Protein AF-A0A3M7TLW3-F1 (afdb_monomer)

pLDDT: mean 75.67, std 14.6, range [32.78, 92.69]

Solvent-accessible surface area (backbone atoms only — not comparable to full-atom values): 11312 Å² total; per-residue (Å²): 138,80,92,76,89,74,81,76,82,75,71,73,89,69,85,87,70,56,69,69,56,50,52,52,50,53,51,49,29,60,75,74,64,43,93,45,69,65,59,44,51,54,49,54,49,59,78,35,40,68,63,50,53,52,50,51,53,50,52,51,51,51,53,50,49,54,53,51,51,52,53,51,51,54,50,50,53,52,50,49,55,53,52,52,50,48,44,59,67,48,53,51,48,51,50,53,51,49,54,51,50,51,51,51,50,52,51,50,53,48,53,50,51,52,48,56,56,53,54,75,73,55,95,82,80,95,82,60,65,68,62,52,52,51,50,52,53,50,51,51,51,50,54,52,51,53,49,54,51,48,53,52,51,50,52,53,50,53,50,43,49,51,56,56,58,71,40,48,45,79,47,73,55,101,88,50,76,47,80,47,74,70,70,52,74,68,59,51,53,64,64,73,108

Organism: NCBI:txid2305228

Structure (mmCIF, N/CA/C/O backbone):
data_AF-A0A3M7TLW3-F1
#
_entry.id   AF-A0A3M7TLW3-F1
#
loop_
_atom_site.group_PDB
_atom_site.id
_atom_site.type_symbol
_atom_site.label_atom_id
_atom_site.label_alt_id
_atom_site.label_comp_id
_atom_site.label_asym_id
_atom_site.label_entity_id
_atom_site.label_seq_id
_atom_site.pdbx_PDB_ins_code
_atom_site.Cartn_x
_atom_site.Cartn_y
_atom_site.Cartn_z
_atom_site.occupancy
_atom_site.B_iso_or_equiv
_atom_site.auth_seq_id
_atom_site.auth_comp_id
_atom_site.auth_asym_id
_atom_site.auth_atom_id
_atom_site.pdbx_PDB_model_num
ATOM 1 N N . MET A 1 1 ? 39.972 18.642 2.436 1.00 37.28 1 MET A N 1
ATOM 2 C CA . MET A 1 1 ? 40.337 17.227 2.644 1.00 37.28 1 MET A CA 1
ATOM 3 C C . MET A 1 1 ? 39.580 16.373 1.637 1.00 37.28 1 MET A C 1
ATOM 5 O O . MET A 1 1 ? 38.361 16.395 1.633 1.00 37.28 1 MET A O 1
ATOM 9 N N . ASN A 1 2 ? 40.356 15.701 0.784 1.00 32.78 2 ASN A N 1
ATOM 10 C CA . ASN A 1 2 ? 40.086 14.508 -0.028 1.00 32.78 2 ASN A CA 1
ATOM 11 C C . ASN A 1 2 ? 38.928 14.497 -1.041 1.00 32.78 2 ASN A C 1
ATOM 13 O O . ASN A 1 2 ? 37.905 13.846 -0.853 1.00 32.78 2 ASN A O 1
ATOM 17 N N . ASN A 1 3 ? 39.227 15.067 -2.214 1.00 39.22 3 ASN A N 1
ATOM 18 C CA . ASN A 1 3 ? 38.788 14.532 -3.503 1.00 39.22 3 ASN A CA 1
ATOM 19 C C . ASN A 1 3 ? 39.404 13.137 -3.706 1.00 39.22 3 ASN A C 1
ATOM 21 O O . ASN A 1 3 ? 40.597 13.042 -3.968 1.00 39.22 3 ASN A O 1
ATOM 25 N N . ASN A 1 4 ? 38.612 12.068 -3.599 1.00 41.53 4 ASN A N 1
ATOM 26 C CA . ASN A 1 4 ? 39.041 10.698 -3.924 1.00 41.53 4 ASN A CA 1
ATOM 27 C C . ASN A 1 4 ? 38.002 9.962 -4.794 1.00 41.53 4 ASN A C 1
ATOM 29 O O . ASN A 1 4 ? 37.691 8.797 -4.573 1.00 41.53 4 ASN A O 1
ATOM 33 N N . PHE A 1 5 ? 37.491 10.637 -5.827 1.00 39.62 5 PHE A N 1
ATOM 34 C CA . PHE A 1 5 ? 36.751 10.009 -6.931 1.00 39.62 5 PHE A CA 1
ATOM 35 C C . PHE A 1 5 ? 37.577 10.037 -8.221 1.00 39.62 5 PHE A C 1
ATOM 37 O O . PHE A 1 5 ? 37.130 10.514 -9.251 1.00 39.62 5 PHE A O 1
ATOM 44 N N . ASN A 1 6 ? 38.812 9.548 -8.154 1.00 39.91 6 ASN A N 1
ATOM 45 C CA . ASN A 1 6 ? 39.586 9.174 -9.336 1.00 39.91 6 ASN A CA 1
ATOM 46 C C . ASN A 1 6 ? 40.362 7.894 -9.015 1.00 39.91 6 ASN A C 1
ATOM 48 O O . ASN A 1 6 ? 41.588 7.871 -8.980 1.00 39.91 6 ASN A O 1
ATOM 52 N N . LYS A 1 7 ? 39.630 6.806 -8.743 1.00 40.25 7 LYS A N 1
ATOM 53 C CA . LYS A 1 7 ? 40.189 5.473 -8.969 1.00 40.25 7 LYS A CA 1
ATOM 54 C C . LYS A 1 7 ? 40.055 5.195 -10.459 1.00 40.25 7 LYS A C 1
ATOM 56 O O . LYS A 1 7 ? 38.965 4.947 -10.966 1.00 40.25 7 LYS A O 1
ATOM 61 N N . SER A 1 8 ? 41.186 5.352 -11.128 1.00 40.19 8 SER A N 1
ATOM 62 C CA . SER A 1 8 ? 41.472 4.941 -12.491 1.00 40.19 8 SER A CA 1
ATOM 63 C C . SER A 1 8 ? 40.792 3.615 -12.838 1.00 40.19 8 SER A C 1
ATOM 65 O O . SER A 1 8 ? 41.152 2.555 -12.334 1.00 40.19 8 SER A O 1
ATOM 67 N N . PHE A 1 9 ? 39.838 3.660 -13.767 1.00 40.09 9 PHE A N 1
ATOM 68 C CA . PHE A 1 9 ? 39.576 2.516 -14.632 1.00 40.09 9 PHE A CA 1
ATOM 69 C C . PHE A 1 9 ? 40.763 2.401 -15.597 1.00 40.09 9 PHE A C 1
ATOM 71 O O . PHE A 1 9 ? 40.672 2.798 -16.760 1.00 40.09 9 PHE A O 1
ATOM 78 N N . GLU A 1 10 ? 41.901 1.888 -15.127 1.00 44.72 10 GLU A N 1
ATOM 79 C CA . GLU A 1 10 ? 42.833 1.244 -16.048 1.00 44.72 10 GLU A CA 1
ATOM 80 C C . GLU A 1 10 ? 42.109 0.008 -16.580 1.00 44.72 10 GLU A C 1
ATOM 82 O O . GLU A 1 10 ? 42.028 -1.031 -15.931 1.00 44.72 10 GLU A O 1
ATOM 87 N N . LYS A 1 11 ? 41.467 0.167 -17.743 1.00 49.56 11 LYS A N 1
ATOM 88 C CA . LYS A 1 11 ? 40.936 -0.958 -18.505 1.00 49.56 11 LYS A CA 1
ATOM 89 C C . LYS A 1 11 ? 42.113 -1.880 -18.793 1.00 49.56 11 LYS A C 1
ATOM 91 O O . LYS A 1 11 ? 42.987 -1.510 -19.579 1.00 49.56 11 LYS A O 1
ATOM 96 N N . ASP A 1 12 ? 42.113 -3.063 -18.187 1.00 48.84 12 ASP A N 1
ATOM 97 C CA . ASP A 1 12 ? 42.928 -4.183 -18.642 1.00 48.84 12 ASP A CA 1
ATOM 98 C C . ASP A 1 12 ? 42.753 -4.296 -20.163 1.00 48.84 12 ASP A C 1
ATOM 100 O O . ASP A 1 12 ? 41.677 -4.628 -20.662 1.00 48.84 12 ASP A O 1
ATOM 104 N N . LYS A 1 13 ? 43.802 -3.958 -20.923 1.00 58.94 13 LYS A N 1
ATOM 105 C CA . LYS A 1 13 ? 43.781 -3.996 -22.397 1.00 58.94 13 LYS A CA 1
ATOM 106 C C . LYS A 1 13 ? 43.728 -5.427 -22.945 1.00 58.94 13 LYS A C 1
ATOM 108 O O . LYS A 1 13 ? 43.586 -5.613 -24.148 1.00 58.94 13 LYS A O 1
ATOM 113 N N . ASN A 1 14 ? 43.828 -6.427 -22.070 1.00 66.69 14 ASN A N 1
ATOM 114 C CA . ASN A 1 14 ? 43.875 -7.835 -22.427 1.00 66.69 14 ASN A CA 1
ATOM 115 C C . ASN A 1 14 ? 42.540 -8.507 -22.090 1.00 66.69 14 ASN A C 1
ATOM 117 O O . ASN A 1 14 ? 42.257 -8.829 -20.936 1.00 66.69 14 ASN A O 1
ATOM 121 N N . LEU A 1 15 ? 41.724 -8.738 -23.120 1.00 73.38 15 LEU A N 1
ATOM 122 C CA . LEU A 1 15 ? 40.475 -9.484 -23.008 1.00 73.38 15 LEU A CA 1
ATOM 123 C C . LEU A 1 15 ? 40.785 -10.968 -22.744 1.00 73.38 15 LEU A C 1
ATOM 125 O O . LEU A 1 15 ? 41.316 -11.662 -23.612 1.00 73.38 15 LEU A O 1
ATOM 129 N N . LYS A 1 16 ? 40.450 -11.469 -21.551 1.00 79.62 16 LYS A N 1
ATOM 130 C CA . LYS A 1 16 ? 40.538 -12.903 -21.242 1.00 79.62 16 LYS A CA 1
ATOM 131 C C . LYS A 1 16 ? 39.291 -13.608 -21.768 1.00 79.62 16 LYS A C 1
ATOM 133 O O . LYS A 1 16 ? 38.179 -13.302 -21.347 1.00 79.62 16 LYS A O 1
ATOM 138 N N . ILE A 1 17 ? 39.488 -14.553 -22.677 1.00 83.00 17 ILE A N 1
ATOM 139 C CA . ILE A 1 17 ? 38.433 -15.378 -23.277 1.00 83.00 17 ILE A CA 1
ATOM 140 C C . ILE A 1 17 ? 38.771 -16.856 -23.088 1.00 83.00 17 ILE A C 1
ATOM 142 O O . ILE A 1 17 ? 39.939 -17.205 -22.917 1.00 83.00 17 ILE A O 1
ATOM 146 N N . SER A 1 18 ? 37.760 -17.725 -23.115 1.00 89.06 18 SER A N 1
ATOM 147 C CA . SER A 1 18 ? 37.989 -19.171 -23.076 1.00 89.06 18 SER A CA 1
ATOM 148 C C . SER A 1 18 ? 38.703 -19.655 -24.344 1.00 89.06 18 SER A C 1
ATOM 150 O O . SER A 1 18 ? 38.586 -19.043 -25.411 1.00 89.06 18 SER A O 1
ATOM 152 N N . GLU A 1 19 ? 39.418 -20.778 -24.248 1.00 88.19 19 GLU A N 1
ATOM 153 C CA . GLU A 1 19 ? 40.133 -21.378 -25.386 1.00 88.19 19 GLU A CA 1
ATOM 154 C C . GLU A 1 19 ? 39.200 -21.694 -26.562 1.00 88.19 19 GLU A C 1
ATOM 156 O O . GLU A 1 19 ? 39.548 -21.471 -27.722 1.00 88.19 19 GLU A O 1
ATOM 161 N N . GLU A 1 20 ? 37.975 -22.136 -26.269 1.00 92.69 20 GLU A N 1
ATOM 162 C CA . GLU A 1 20 ? 36.961 -22.409 -27.286 1.00 92.69 20 GLU A CA 1
ATOM 163 C C . GLU A 1 20 ? 36.593 -21.141 -28.076 1.00 92.69 20 GLU A C 1
ATOM 165 O O . GLU A 1 20 ? 36.531 -21.155 -29.309 1.00 92.69 20 GLU A O 1
ATOM 170 N N . VAL A 1 21 ? 36.397 -20.018 -27.378 1.00 88.75 21 VAL A N 1
ATOM 171 C CA . VAL A 1 21 ? 36.084 -18.724 -28.000 1.00 88.75 21 VAL A CA 1
ATOM 172 C C . VAL A 1 21 ? 37.287 -18.205 -28.786 1.00 88.75 21 VAL A C 1
ATOM 174 O O . VAL A 1 21 ? 37.118 -17.682 -29.888 1.00 88.75 21 VAL A O 1
ATOM 177 N N . HIS A 1 22 ? 38.505 -18.407 -28.280 1.00 90.00 22 HIS A N 1
ATOM 178 C CA . HIS A 1 22 ? 39.730 -18.037 -28.986 1.00 90.00 22 HIS A CA 1
ATOM 179 C C . HIS A 1 22 ? 39.907 -18.814 -30.300 1.00 90.00 22 HIS A C 1
ATOM 181 O O . HIS A 1 22 ? 40.224 -18.224 -31.338 1.00 90.00 22 HIS A O 1
ATOM 187 N N . SER A 1 23 ? 39.638 -20.122 -30.285 1.00 90.31 23 SER A N 1
ATOM 188 C CA . SER A 1 23 ? 39.672 -20.975 -31.479 1.00 90.31 23 SER A CA 1
ATOM 189 C C . SER A 1 23 ? 38.649 -20.520 -32.527 1.00 90.31 23 SER A C 1
ATOM 191 O O . SER A 1 23 ? 38.993 -20.302 -33.694 1.00 90.31 23 SER A O 1
ATOM 193 N N . LYS A 1 24 ? 37.406 -20.253 -32.100 1.00 91.75 24 LYS A N 1
ATOM 194 C CA . LYS A 1 24 ? 36.346 -19.722 -32.976 1.00 91.75 24 LYS A CA 1
ATOM 195 C C . LYS A 1 24 ? 36.719 -18.362 -33.571 1.00 91.75 24 LYS A C 1
ATOM 197 O O . LYS A 1 24 ? 36.596 -18.179 -34.781 1.00 91.75 24 LYS A O 1
ATOM 202 N N . LEU A 1 25 ? 37.237 -17.434 -32.765 1.00 89.81 25 LEU A N 1
ATOM 203 C CA . LEU A 1 25 ? 37.690 -16.119 -33.237 1.00 89.81 25 LEU A CA 1
ATOM 204 C C . LEU A 1 25 ? 38.850 -16.224 -34.226 1.00 89.81 25 LEU A C 1
ATOM 206 O O . LEU A 1 25 ? 38.889 -15.485 -35.206 1.00 89.81 25 LEU A O 1
ATOM 210 N N . THR A 1 26 ? 39.780 -17.153 -34.009 1.00 90.69 26 THR A N 1
ATOM 211 C CA . THR A 1 26 ? 40.908 -17.382 -34.922 1.00 90.69 26 THR A CA 1
ATOM 212 C C . THR A 1 26 ? 40.433 -17.897 -36.279 1.00 90.69 26 THR A C 1
ATOM 214 O O . THR A 1 26 ? 40.907 -17.429 -37.317 1.00 90.69 26 THR A O 1
ATOM 217 N N . ASN A 1 27 ? 39.462 -18.812 -36.287 1.00 91.88 27 ASN A N 1
ATOM 218 C CA . ASN A 1 27 ? 38.858 -19.313 -37.520 1.00 91.88 27 ASN A CA 1
ATOM 219 C C . ASN A 1 27 ? 38.081 -18.217 -38.259 1.00 91.88 27 ASN A C 1
ATOM 221 O O . ASN A 1 27 ? 38.289 -18.037 -39.459 1.00 91.88 27 ASN A O 1
ATOM 225 N N . LEU A 1 28 ? 37.273 -17.428 -37.546 1.00 90.50 28 LEU A N 1
ATOM 226 C CA . LEU A 1 28 ? 36.555 -16.285 -38.119 1.00 90.50 28 LEU A CA 1
ATOM 227 C C . LEU A 1 28 ? 37.525 -15.245 -38.697 1.00 90.50 28 LEU A C 1
ATOM 229 O O . LEU A 1 28 ? 37.356 -14.800 -39.830 1.00 90.50 28 LEU A O 1
ATOM 233 N N . LYS A 1 29 ? 38.605 -14.917 -37.978 1.00 92.56 29 LYS A N 1
ATOM 234 C CA . LYS A 1 29 ? 39.641 -13.986 -38.447 1.00 92.56 29 LYS A CA 1
ATOM 235 C C . LYS A 1 29 ? 40.242 -14.434 -39.782 1.00 92.56 29 LYS A C 1
ATOM 237 O O . LYS A 1 29 ? 40.409 -13.611 -40.680 1.00 92.56 29 LYS A O 1
ATOM 242 N N . LYS A 1 30 ? 40.537 -15.733 -39.923 1.00 91.19 30 LYS A N 1
ATOM 243 C CA . LYS A 1 30 ? 41.057 -16.325 -41.168 1.00 91.19 30 LYS A CA 1
ATOM 244 C C . LYS A 1 30 ? 40.025 -16.295 -42.297 1.00 91.19 30 LYS A C 1
ATOM 246 O O . LYS A 1 30 ? 40.375 -15.917 -43.411 1.00 91.19 30 LYS A O 1
ATOM 251 N N . GLN A 1 31 ? 38.775 -16.662 -42.015 1.00 91.06 31 GLN A N 1
ATOM 252 C CA . GLN A 1 31 ? 37.695 -16.705 -43.008 1.00 91.06 31 GLN A CA 1
ATOM 253 C C . GLN A 1 31 ? 37.383 -15.321 -43.586 1.00 91.06 31 GLN A C 1
ATOM 255 O O . GLN A 1 31 ? 37.325 -15.163 -44.803 1.00 91.06 31 GLN A O 1
ATOM 260 N N . PHE A 1 32 ? 37.264 -14.312 -42.723 1.00 87.56 32 PHE A N 1
ATOM 261 C CA . PHE A 1 32 ? 36.976 -12.932 -43.121 1.00 87.56 32 PHE A CA 1
ATOM 262 C C . PHE A 1 32 ? 38.232 -12.111 -43.460 1.00 87.56 32 PHE A C 1
ATOM 264 O O . PHE A 1 32 ? 38.131 -10.936 -43.797 1.00 87.56 32 PHE A O 1
ATOM 271 N N . ARG A 1 33 ? 39.421 -12.731 -43.408 1.00 91.81 33 ARG A N 1
ATOM 272 C CA . ARG A 1 33 ? 40.722 -12.138 -43.774 1.00 91.81 33 ARG A CA 1
ATOM 273 C C . ARG A 1 33 ? 41.072 -10.851 -43.012 1.00 91.81 33 ARG A C 1
ATOM 275 O O . ARG A 1 33 ? 41.728 -9.963 -43.554 1.00 91.81 33 ARG A O 1
ATOM 282 N N . PHE A 1 34 ? 40.691 -10.761 -41.741 1.00 91.44 34 PHE A N 1
ATOM 283 C CA . PHE A 1 34 ? 41.091 -9.642 -40.885 1.00 91.44 34 PHE A CA 1
ATOM 284 C C . PHE A 1 34 ? 42.551 -9.778 -40.430 1.00 91.44 34 PHE A C 1
ATOM 286 O O . PHE A 1 34 ? 43.011 -10.857 -40.051 1.00 91.44 34 PHE A O 1
ATOM 293 N N . SER A 1 35 ? 43.289 -8.667 -40.416 1.00 87.19 35 SER A N 1
ATOM 294 C CA . SER A 1 35 ? 44.704 -8.629 -40.016 1.00 87.19 35 SER A CA 1
ATOM 295 C C . SER A 1 35 ? 44.895 -8.711 -38.496 1.00 87.19 35 SER A C 1
ATOM 297 O O . SER A 1 35 ? 45.830 -9.354 -38.008 1.00 87.19 35 SER A O 1
ATOM 299 N N . THR A 1 36 ? 43.965 -8.156 -37.716 1.00 89.38 36 THR A N 1
ATOM 300 C CA . THR A 1 36 ? 44.006 -8.125 -36.242 1.00 89.38 36 THR A CA 1
ATOM 301 C C . THR A 1 36 ? 42.727 -8.703 -35.635 1.00 89.38 36 THR A C 1
ATOM 303 O O . THR A 1 36 ? 41.706 -8.808 -36.305 1.00 89.38 36 THR A O 1
ATOM 306 N N . PHE A 1 37 ? 42.776 -9.126 -34.368 1.00 84.94 37 PHE A N 1
ATOM 307 C CA . PHE A 1 37 ? 41.553 -9.528 -33.662 1.00 84.94 37 PHE A CA 1
ATOM 308 C C . PHE A 1 37 ? 40.654 -8.324 -33.374 1.00 84.94 37 PHE A C 1
ATOM 310 O O . PHE A 1 37 ? 39.442 -8.443 -33.490 1.00 84.94 37 PHE A O 1
ATOM 317 N N . ASP A 1 38 ? 41.237 -7.155 -33.108 1.00 84.75 38 ASP A N 1
ATOM 318 C CA . ASP A 1 38 ? 40.481 -5.926 -32.847 1.00 84.75 38 ASP A CA 1
ATOM 319 C C . ASP A 1 38 ? 39.615 -5.507 -34.039 1.00 84.75 38 ASP A C 1
ATOM 321 O O . ASP A 1 38 ? 38.464 -5.118 -33.860 1.00 84.75 38 ASP A O 1
ATOM 325 N N . SER A 1 39 ? 40.131 -5.639 -35.267 1.00 85.06 39 SER A N 1
ATOM 326 C CA . SER A 1 39 ? 39.359 -5.331 -36.481 1.00 85.06 39 SER A CA 1
ATOM 327 C C . SER A 1 39 ? 38.194 -6.299 -36.690 1.00 85.06 39 SER A C 1
ATOM 329 O O . SER A 1 39 ? 37.094 -5.858 -37.016 1.00 85.06 39 SER A O 1
ATOM 331 N N . LEU A 1 40 ? 38.396 -7.592 -36.419 1.00 88.06 40 LEU A N 1
ATOM 332 C CA . LEU A 1 40 ? 37.314 -8.577 -36.417 1.00 88.06 40 LEU A CA 1
ATOM 333 C C . LEU A 1 40 ? 36.268 -8.263 -35.336 1.00 88.06 40 LEU A C 1
ATOM 335 O O . LEU A 1 40 ? 35.074 -8.323 -35.610 1.00 88.06 40 LEU A O 1
ATOM 339 N N . ILE A 1 41 ? 36.694 -7.925 -34.117 1.00 86.81 41 ILE A N 1
ATOM 340 C CA . ILE A 1 41 ? 35.782 -7.606 -33.010 1.00 86.81 41 ILE A CA 1
ATOM 341 C C . ILE A 1 41 ? 34.951 -6.364 -33.348 1.00 86.81 41 ILE A C 1
ATOM 343 O O . ILE A 1 41 ? 33.735 -6.390 -33.187 1.00 86.81 41 ILE A O 1
ATOM 347 N N . LEU A 1 42 ? 35.573 -5.303 -33.869 1.00 85.06 42 LEU A N 1
ATOM 348 C CA . LEU A 1 42 ? 34.865 -4.095 -34.307 1.00 85.06 42 LEU A CA 1
ATOM 349 C C . LEU A 1 42 ? 33.861 -4.386 -35.425 1.00 85.06 42 LEU A C 1
ATOM 351 O O . LEU A 1 42 ? 32.752 -3.857 -35.404 1.00 85.06 42 LEU A O 1
ATOM 355 N N . TYR A 1 43 ? 34.227 -5.249 -36.373 1.00 85.81 43 TYR A N 1
ATOM 356 C CA . TYR A 1 43 ? 33.321 -5.688 -37.428 1.00 85.81 43 TYR A CA 1
ATOM 357 C C . TYR A 1 43 ? 32.107 -6.438 -36.861 1.00 85.81 43 TYR A C 1
ATOM 359 O O . TYR A 1 43 ? 30.972 -6.083 -37.165 1.00 85.81 43 TYR A O 1
ATOM 367 N N . LEU A 1 44 ? 32.332 -7.408 -35.969 1.00 85.00 44 LEU A N 1
ATOM 368 C CA . LEU A 1 44 ? 31.259 -8.169 -35.321 1.00 85.00 44 LEU A CA 1
ATOM 369 C C . LEU A 1 44 ? 30.342 -7.275 -34.475 1.00 85.00 44 LEU A C 1
ATOM 371 O O . LEU A 1 44 ? 29.127 -7.462 -34.487 1.00 85.00 44 LEU A O 1
ATOM 375 N N . LEU A 1 45 ? 30.903 -6.288 -33.770 1.00 81.81 45 LEU A N 1
ATOM 376 C CA . LEU A 1 45 ? 30.130 -5.304 -33.008 1.00 81.81 45 LEU A CA 1
ATOM 377 C C . LEU A 1 45 ? 29.274 -4.414 -33.918 1.00 81.81 45 LEU A C 1
ATOM 379 O O . LEU A 1 45 ? 28.145 -4.098 -33.556 1.00 81.81 45 LEU A O 1
ATOM 383 N N . ASN A 1 46 ? 29.778 -4.035 -35.096 1.00 81.88 46 ASN A N 1
ATOM 384 C CA . ASN A 1 46 ? 29.021 -3.241 -36.065 1.00 81.88 46 ASN A CA 1
ATOM 385 C C . ASN A 1 46 ? 27.906 -4.046 -36.744 1.00 81.88 46 ASN A C 1
ATOM 387 O O . ASN A 1 46 ? 26.787 -3.549 -36.846 1.00 81.88 46 ASN A O 1
ATOM 391 N N . GLU A 1 47 ? 28.173 -5.288 -37.152 1.00 80.88 47 GLU A N 1
ATOM 392 C CA . GLU A 1 47 ? 27.157 -6.197 -37.715 1.00 80.88 47 GLU A CA 1
ATOM 393 C C . GLU A 1 47 ? 26.025 -6.478 -36.720 1.00 80.88 47 GLU A C 1
ATOM 395 O O . GLU A 1 47 ? 24.864 -6.632 -37.091 1.00 80.88 47 GLU A O 1
ATOM 400 N N . LYS A 1 48 ? 26.354 -6.513 -35.425 1.00 79.81 48 LYS A N 1
ATOM 401 C CA . LYS A 1 48 ? 25.409 -6.778 -34.337 1.00 79.81 48 LYS A CA 1
ATOM 402 C C . LYS A 1 48 ? 24.957 -5.535 -33.591 1.00 79.81 48 LYS A C 1
ATOM 404 O O . LYS A 1 48 ? 24.357 -5.657 -32.528 1.00 79.81 48 LYS A O 1
ATOM 409 N N . LYS A 1 49 ? 25.183 -4.345 -34.150 1.00 78.19 49 LYS A N 1
ATOM 410 C CA . LYS A 1 49 ? 24.904 -3.076 -33.473 1.00 78.19 49 LYS A CA 1
ATOM 411 C C . LYS A 1 49 ? 23.452 -2.968 -32.996 1.00 78.19 49 LYS A C 1
ATOM 413 O O . LYS A 1 49 ? 23.231 -2.643 -31.836 1.00 78.19 49 LYS A O 1
ATOM 418 N N . SER A 1 50 ? 22.486 -3.324 -33.848 1.00 74.94 50 SER A N 1
ATOM 419 C CA . SER A 1 50 ? 21.060 -3.289 -33.488 1.00 74.94 50 SER A CA 1
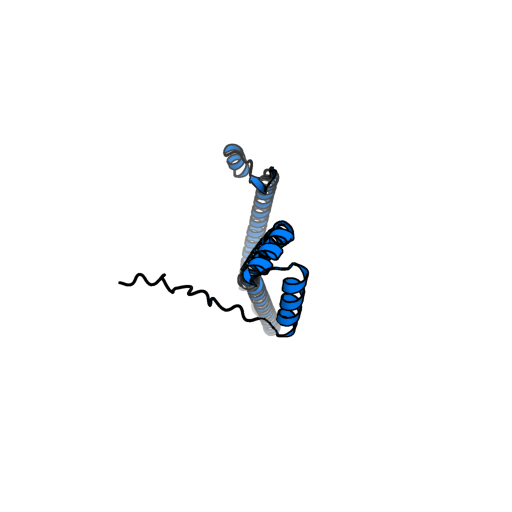ATOM 420 C C . SER A 1 50 ? 20.704 -4.307 -32.397 1.00 74.94 50 SER A C 1
ATOM 422 O O . SER A 1 50 ? 20.024 -3.951 -31.438 1.00 74.94 50 SER A O 1
ATOM 424 N N . ASP A 1 51 ? 21.224 -5.534 -32.487 1.00 75.62 51 ASP A N 1
ATOM 425 C CA . ASP A 1 51 ? 20.998 -6.589 -31.486 1.00 75.62 51 ASP A CA 1
ATOM 426 C C . ASP A 1 51 ? 21.604 -6.202 -30.121 1.00 75.62 51 ASP A C 1
ATOM 428 O O . ASP A 1 51 ? 21.016 -6.446 -29.067 1.00 75.62 51 ASP A O 1
ATOM 432 N N . ILE A 1 52 ? 22.779 -5.561 -30.129 1.00 75.38 52 ILE A N 1
ATOM 433 C CA . ILE A 1 52 ? 23.479 -5.093 -28.926 1.00 75.38 52 ILE A CA 1
ATOM 434 C C . ILE A 1 52 ? 22.730 -3.921 -28.283 1.00 75.38 52 ILE A C 1
ATOM 436 O O . ILE A 1 52 ? 22.530 -3.923 -27.068 1.00 75.38 52 ILE A O 1
ATOM 440 N N . GLU A 1 53 ? 22.296 -2.937 -29.073 1.00 76.88 53 GLU A N 1
ATOM 441 C CA . GLU A 1 53 ? 21.496 -1.803 -28.592 1.00 76.88 53 GLU A CA 1
ATOM 442 C C . GLU A 1 53 ? 20.176 -2.286 -27.972 1.00 76.88 53 GLU A C 1
ATOM 444 O O . GLU A 1 53 ? 19.858 -1.914 -26.840 1.00 76.88 53 GLU A O 1
ATOM 449 N N . GLN A 1 54 ? 19.469 -3.207 -28.637 1.00 73.31 54 GLN A N 1
ATOM 450 C CA . GLN A 1 54 ? 18.253 -3.828 -28.100 1.00 73.31 54 GLN A CA 1
ATOM 451 C C . GLN A 1 54 ? 18.516 -4.608 -26.809 1.00 73.31 54 GLN A C 1
ATOM 453 O O . GLN A 1 54 ? 17.735 -4.512 -25.860 1.00 73.31 54 GLN A O 1
ATOM 458 N N . TYR A 1 55 ? 19.622 -5.352 -26.734 1.00 78.12 55 TYR A N 1
ATOM 459 C CA . TYR A 1 55 ? 20.001 -6.073 -25.522 1.00 78.12 55 TYR A CA 1
ATOM 460 C C . TYR A 1 55 ? 20.260 -5.121 -24.346 1.00 78.12 55 TYR A C 1
ATOM 462 O O . TYR A 1 55 ? 19.787 -5.373 -23.234 1.00 78.12 55 TYR A O 1
ATOM 470 N N . PHE A 1 56 ? 20.963 -4.007 -24.574 1.00 75.88 56 PHE A N 1
ATOM 471 C CA . PHE A 1 56 ? 21.185 -2.994 -23.540 1.00 75.88 56 PHE A CA 1
ATOM 472 C C . PHE A 1 56 ? 19.883 -2.325 -23.102 1.00 75.88 56 PHE A C 1
ATOM 474 O O . PHE A 1 56 ? 19.653 -2.186 -21.900 1.00 75.88 56 PHE A O 1
ATOM 481 N N . GLU A 1 57 ? 19.004 -1.963 -24.036 1.00 78.25 57 GLU A N 1
ATOM 482 C CA . GLU A 1 57 ? 17.688 -1.416 -23.700 1.00 78.25 57 GLU A CA 1
ATOM 483 C C . GLU A 1 57 ? 16.841 -2.403 -22.893 1.00 78.25 57 GLU A C 1
ATOM 485 O O . GLU A 1 57 ? 16.208 -2.013 -21.909 1.00 78.25 57 GLU A O 1
ATOM 490 N N . MET A 1 58 ? 16.852 -3.684 -23.267 1.00 81.56 58 MET A N 1
ATOM 491 C CA . MET A 1 58 ? 16.141 -4.738 -22.546 1.00 81.56 58 MET A CA 1
ATOM 492 C C . MET A 1 58 ? 16.690 -4.899 -21.125 1.00 81.56 58 MET A C 1
ATOM 494 O O . MET A 1 58 ? 15.916 -4.878 -20.171 1.00 81.56 58 MET A O 1
ATOM 498 N N . LYS A 1 59 ? 18.019 -4.948 -20.965 1.00 81.25 59 LYS A N 1
ATOM 499 C CA . LYS A 1 59 ? 18.703 -4.974 -19.659 1.00 81.25 59 LYS A CA 1
ATOM 500 C C . LYS A 1 59 ? 18.361 -3.762 -18.792 1.00 81.25 59 LYS A C 1
ATOM 502 O O . LYS A 1 59 ? 18.198 -3.891 -17.579 1.00 81.25 59 LYS A O 1
ATOM 507 N N . ILE A 1 60 ? 18.277 -2.571 -19.385 1.00 81.56 60 ILE A N 1
ATOM 508 C CA . ILE A 1 60 ? 17.895 -1.351 -18.664 1.00 81.56 60 ILE A CA 1
ATOM 509 C C . ILE A 1 60 ? 16.435 -1.448 -18.211 1.00 81.56 60 ILE A C 1
ATOM 511 O O . ILE A 1 60 ? 16.158 -1.194 -17.039 1.00 81.56 60 ILE A O 1
ATOM 515 N N . LYS A 1 61 ? 15.517 -1.861 -19.096 1.00 78.81 61 LYS A N 1
ATOM 516 C CA . LYS A 1 61 ? 14.095 -2.060 -18.766 1.00 78.81 61 LYS A CA 1
ATOM 517 C C . LYS A 1 61 ? 13.909 -3.090 -17.653 1.00 78.81 61 LYS A C 1
ATOM 519 O O . LYS A 1 61 ? 13.179 -2.823 -16.705 1.00 78.81 61 LYS A O 1
ATOM 524 N N . GLU A 1 62 ? 14.614 -4.214 -17.722 1.00 86.25 62 GLU A N 1
ATOM 525 C CA . GLU A 1 62 ? 14.602 -5.264 -16.698 1.00 86.25 62 GLU A CA 1
ATOM 526 C C . GLU A 1 62 ? 15.068 -4.728 -15.335 1.00 86.25 62 GLU A C 1
ATOM 528 O O . GLU A 1 62 ? 14.377 -4.881 -14.331 1.00 86.25 62 GLU A O 1
ATOM 533 N N . ASN A 1 63 ? 16.179 -3.987 -15.296 1.00 84.25 63 ASN A N 1
ATOM 534 C CA . ASN A 1 63 ? 16.662 -3.363 -14.061 1.00 84.25 63 ASN A CA 1
ATOM 535 C C . ASN A 1 63 ? 15.686 -2.322 -13.490 1.00 84.25 63 ASN A C 1
ATOM 537 O O . ASN A 1 63 ? 15.589 -2.163 -12.272 1.00 84.25 63 ASN A O 1
ATOM 541 N N . VAL A 1 64 ? 14.983 -1.582 -14.352 1.00 85.19 64 VAL A N 1
ATOM 542 C CA . VAL A 1 64 ? 13.943 -0.636 -13.925 1.00 85.19 64 VAL A CA 1
ATOM 543 C C . VAL A 1 64 ? 12.751 -1.386 -13.330 1.00 85.19 64 VAL A C 1
ATOM 545 O O . VAL A 1 64 ? 12.274 -0.989 -12.269 1.00 85.19 64 VAL A O 1
ATOM 548 N N . LEU A 1 65 ? 12.316 -2.484 -13.951 1.00 84.69 65 LEU A N 1
ATOM 549 C CA . LEU A 1 65 ? 11.238 -3.328 -13.431 1.00 84.69 65 LEU A CA 1
ATOM 550 C C . LEU A 1 65 ? 11.587 -3.907 -12.058 1.00 84.69 65 LEU A C 1
ATOM 552 O O . LEU A 1 65 ? 10.800 -3.743 -11.130 1.00 84.69 65 LEU A O 1
ATOM 556 N N . ILE A 1 66 ? 12.794 -4.453 -11.890 1.00 89.75 66 ILE A N 1
ATOM 557 C CA . ILE A 1 66 ? 13.273 -4.974 -10.598 1.00 89.75 66 ILE A CA 1
ATOM 558 C C . ILE A 1 66 ? 13.262 -3.876 -9.523 1.00 89.75 66 ILE A C 1
ATOM 560 O O . ILE A 1 66 ? 12.851 -4.104 -8.387 1.00 89.75 66 ILE A O 1
ATOM 564 N N . LYS A 1 67 ? 13.678 -2.648 -9.862 1.00 86.50 67 LYS A N 1
ATOM 565 C CA . LYS A 1 67 ? 13.624 -1.515 -8.920 1.00 86.50 67 LYS A CA 1
ATOM 566 C C . LYS A 1 67 ? 12.195 -1.130 -8.539 1.00 86.50 67 LYS A C 1
ATOM 568 O O . LYS A 1 67 ? 11.959 -0.776 -7.385 1.00 86.50 67 LYS A O 1
ATOM 573 N N . ILE A 1 68 ? 11.263 -1.161 -9.491 1.00 85.44 68 ILE A N 1
ATOM 574 C CA . ILE A 1 68 ? 9.847 -0.875 -9.234 1.00 85.44 68 ILE A CA 1
ATOM 575 C C . ILE A 1 68 ? 9.252 -1.956 -8.331 1.00 85.44 68 ILE A C 1
ATOM 577 O O . ILE A 1 68 ? 8.596 -1.621 -7.349 1.00 85.44 68 ILE A O 1
ATOM 581 N N . GLU A 1 69 ? 9.520 -3.226 -8.627 1.00 86.12 69 GLU A N 1
ATOM 582 C CA . GLU A 1 69 ? 9.043 -4.369 -7.848 1.00 86.12 69 GLU A CA 1
ATOM 583 C C . GLU A 1 69 ? 9.547 -4.315 -6.402 1.00 86.12 69 GLU A C 1
ATOM 585 O O . GLU A 1 69 ? 8.747 -4.380 -5.469 1.00 86.12 69 GLU A O 1
ATOM 590 N N . ASN A 1 70 ? 10.845 -4.063 -6.204 1.00 89.94 70 ASN A N 1
ATOM 591 C CA . ASN A 1 70 ? 11.417 -3.893 -4.867 1.00 89.94 70 ASN A CA 1
ATOM 592 C C . ASN A 1 70 ? 10.757 -2.737 -4.097 1.00 89.94 70 ASN A C 1
ATOM 594 O O . ASN A 1 70 ? 10.401 -2.898 -2.935 1.00 89.94 70 ASN A O 1
ATOM 598 N N . ASN A 1 71 ? 10.513 -1.595 -4.747 1.00 89.25 71 ASN A N 1
ATOM 599 C CA . ASN A 1 71 ? 9.844 -0.456 -4.110 1.00 89.25 71 ASN A CA 1
ATOM 600 C C . ASN A 1 71 ? 8.380 -0.773 -3.742 1.00 89.25 71 ASN A C 1
ATOM 602 O O . ASN A 1 71 ? 7.891 -0.365 -2.689 1.00 89.25 71 ASN A O 1
ATOM 606 N N . ILE A 1 72 ? 7.665 -1.521 -4.587 1.00 85.88 72 ILE A N 1
ATOM 607 C CA . ILE A 1 72 ? 6.306 -1.981 -4.272 1.00 85.88 72 ILE A CA 1
ATOM 608 C C . ILE A 1 72 ? 6.332 -2.897 -3.044 1.00 85.88 72 ILE A C 1
ATOM 610 O O . ILE A 1 72 ? 5.542 -2.675 -2.126 1.00 85.88 72 ILE A O 1
ATOM 614 N N . ASN A 1 73 ? 7.258 -3.855 -2.991 1.00 86.88 73 ASN A N 1
ATOM 615 C CA . ASN A 1 73 ? 7.404 -4.768 -1.857 1.00 86.88 73 ASN A CA 1
ATOM 616 C C . ASN A 1 73 ? 7.739 -4.015 -0.558 1.00 86.88 73 ASN A C 1
ATOM 618 O O . ASN A 1 73 ? 7.058 -4.209 0.446 1.00 86.88 73 ASN A O 1
ATOM 622 N N . ASP A 1 74 ? 8.669 -3.056 -0.595 1.00 90.69 74 ASP A N 1
ATOM 623 C CA . ASP A 1 74 ? 9.000 -2.211 0.564 1.00 90.69 74 ASP A CA 1
ATOM 624 C C . ASP A 1 74 ? 7.784 -1.414 1.071 1.00 90.69 74 ASP A C 1
ATOM 626 O O . ASP A 1 74 ? 7.571 -1.244 2.280 1.00 90.69 74 ASP A O 1
ATOM 630 N N . ARG A 1 75 ? 6.949 -0.912 0.149 1.00 84.38 75 ARG A N 1
ATOM 631 C CA . ARG A 1 75 ? 5.708 -0.205 0.504 1.00 84.38 75 ARG A CA 1
ATOM 632 C C . ARG A 1 75 ? 4.675 -1.147 1.113 1.00 84.38 75 ARG A C 1
ATOM 634 O O . ARG A 1 75 ? 4.028 -0.747 2.083 1.00 84.38 75 ARG A O 1
ATOM 641 N N . ILE A 1 76 ? 4.519 -2.358 0.578 1.00 85.56 76 ILE A N 1
ATOM 642 C CA . ILE A 1 76 ? 3.620 -3.382 1.130 1.00 85.56 76 ILE A CA 1
ATOM 643 C C . ILE A 1 76 ? 4.048 -3.736 2.558 1.00 85.56 76 ILE A C 1
ATOM 645 O O . ILE A 1 76 ? 3.222 -3.644 3.469 1.00 85.56 76 ILE A O 1
ATOM 649 N N . ASP A 1 77 ? 5.333 -4.012 2.781 1.00 87.50 77 ASP A N 1
ATOM 650 C CA . ASP A 1 77 ? 5.891 -4.329 4.101 1.00 87.50 77 ASP A CA 1
ATOM 651 C C . ASP A 1 77 ? 5.679 -3.193 5.110 1.00 87.50 77 ASP A C 1
ATOM 653 O O . ASP A 1 77 ? 5.296 -3.412 6.264 1.00 87.50 77 ASP A O 1
ATOM 657 N N . SER A 1 78 ? 5.900 -1.946 4.685 1.00 88.44 78 SER A N 1
ATOM 658 C CA . SER A 1 78 ? 5.673 -0.762 5.522 1.00 88.44 78 SER A CA 1
ATOM 659 C C . SER A 1 78 ? 4.200 -0.607 5.921 1.00 88.44 78 SER A C 1
ATOM 661 O O . SER A 1 78 ? 3.882 -0.324 7.084 1.00 88.44 78 SER A O 1
ATOM 663 N N . ILE A 1 79 ? 3.279 -0.837 4.979 1.00 80.38 79 ILE A N 1
ATOM 664 C CA . ILE A 1 79 ? 1.835 -0.810 5.239 1.00 80.38 79 ILE A CA 1
ATOM 665 C C . ILE A 1 79 ? 1.436 -1.953 6.178 1.00 80.38 79 ILE A C 1
ATOM 667 O O . ILE A 1 79 ? 0.715 -1.699 7.145 1.00 80.38 79 ILE A O 1
ATOM 671 N N . GLN A 1 80 ? 1.930 -3.174 5.959 1.00 82.50 80 GLN A N 1
ATOM 672 C CA . GLN A 1 80 ? 1.667 -4.316 6.838 1.00 82.50 80 GLN A CA 1
ATOM 673 C C . GLN A 1 80 ? 2.162 -4.069 8.264 1.00 82.50 80 GLN A C 1
ATOM 675 O O . GLN A 1 80 ? 1.407 -4.292 9.209 1.00 82.50 80 GLN A O 1
ATOM 680 N N . LYS A 1 81 ? 3.376 -3.534 8.446 1.00 85.31 81 LYS A N 1
ATOM 681 C CA . LYS A 1 81 ? 3.900 -3.169 9.777 1.00 85.31 81 LYS A CA 1
ATOM 682 C C . LYS A 1 81 ? 3.004 -2.158 10.485 1.00 85.31 81 LYS A C 1
ATOM 684 O O . LYS A 1 81 ? 2.708 -2.307 11.670 1.00 85.31 81 LYS A O 1
ATOM 689 N N . ARG A 1 82 ? 2.533 -1.138 9.761 1.00 77.12 82 ARG A N 1
ATOM 690 C CA . ARG A 1 82 ? 1.587 -0.154 10.304 1.00 77.12 82 ARG A CA 1
ATOM 691 C C . ARG A 1 82 ? 0.258 -0.799 10.692 1.00 77.12 82 ARG A C 1
ATOM 693 O O . ARG A 1 82 ? -0.215 -0.542 11.791 1.00 77.12 82 ARG A O 1
ATOM 700 N N . LEU A 1 83 ? -0.325 -1.628 9.827 1.00 78.19 83 LEU A N 1
ATOM 701 C CA . LEU A 1 83 ? -1.591 -2.322 10.097 1.00 78.19 83 LEU A CA 1
ATOM 702 C C . LEU A 1 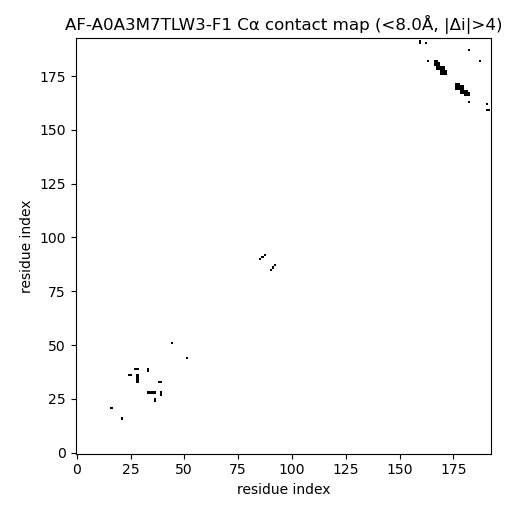83 ? -1.477 -3.295 11.275 1.00 78.19 83 LEU A C 1
ATOM 704 O O . LEU A 1 83 ? -2.355 -3.312 12.129 1.00 78.19 83 LEU A O 1
ATOM 708 N N . SER A 1 84 ? -0.370 -4.029 11.382 1.00 76.56 84 SER A N 1
ATOM 709 C CA . SER A 1 84 ? -0.075 -4.899 12.527 1.00 76.56 84 SER A CA 1
ATOM 710 C C . SER A 1 84 ? -0.009 -4.110 13.844 1.00 76.56 84 SER A C 1
ATOM 712 O O . SER A 1 84 ? -0.561 -4.539 14.858 1.00 76.56 84 SER A O 1
ATOM 714 N N . LYS A 1 85 ? 0.555 -2.892 13.814 1.00 78.12 85 LYS A N 1
ATOM 715 C CA . LYS A 1 85 ? 0.545 -1.967 14.958 1.00 78.12 85 LYS A CA 1
ATOM 716 C C . LYS A 1 85 ? -0.867 -1.494 15.332 1.00 78.12 85 LYS A C 1
ATOM 718 O O . LYS A 1 85 ? -1.142 -1.287 16.507 1.00 78.12 85 LYS A O 1
ATOM 723 N N . PHE A 1 86 ? -1.769 -1.324 14.361 1.00 70.69 86 PHE A N 1
ATOM 724 C CA . PHE A 1 86 ? -3.185 -1.043 14.643 1.00 70.69 86 PHE A CA 1
ATOM 725 C C . PHE A 1 86 ? -3.900 -2.259 15.244 1.00 70.69 86 PHE A C 1
ATOM 727 O O . PHE A 1 86 ? -4.679 -2.087 16.178 1.00 70.69 86 PHE A O 1
ATOM 734 N N . GLY A 1 87 ? -3.584 -3.466 14.761 1.00 69.50 87 GLY A N 1
ATOM 735 C CA . GLY A 1 87 ? -3.990 -4.740 15.361 1.00 69.50 87 GLY A CA 1
ATOM 736 C C . GLY A 1 87 ? -3.734 -4.758 16.867 1.00 69.50 87 GLY A C 1
ATOM 737 O O . GLY A 1 87 ? -4.661 -4.786 17.668 1.00 69.50 87 GLY A O 1
ATOM 738 N N . THR A 1 88 ? -2.466 -4.595 17.230 1.00 70.31 88 THR A N 1
ATOM 739 C CA . THR A 1 88 ? -2.008 -4.606 18.628 1.00 70.31 88 THR A CA 1
ATOM 740 C C . THR A 1 88 ? -2.504 -3.422 19.459 1.00 70.31 88 THR A C 1
ATOM 742 O O . THR A 1 88 ? -2.809 -3.568 20.637 1.00 70.31 88 THR A O 1
ATOM 745 N N . LEU A 1 89 ? -2.596 -2.213 18.894 1.00 68.88 89 LEU A N 1
ATOM 746 C CA . LEU A 1 89 ? -2.999 -1.040 19.682 1.00 68.88 89 LEU A CA 1
ATOM 747 C C . LEU A 1 89 ? -4.494 -0.975 19.983 1.00 68.88 89 LEU A C 1
ATOM 749 O O . LEU A 1 89 ? -4.859 -0.392 21.005 1.00 68.88 89 LEU A O 1
ATOM 753 N N . TYR A 1 90 ? -5.337 -1.491 19.090 1.00 69.56 90 TYR A N 1
ATOM 754 C CA . TYR A 1 90 ? -6.783 -1.309 19.182 1.00 69.56 90 TYR A CA 1
ATOM 755 C C . TYR A 1 90 ? -7.517 -2.619 19.435 1.00 69.56 90 TYR A C 1
ATOM 757 O O . TYR A 1 90 ? -8.344 -2.654 20.339 1.00 69.56 90 TYR A O 1
ATOM 765 N N . PHE A 1 91 ? -7.216 -3.696 18.705 1.00 70.44 91 PHE A N 1
ATOM 766 C CA . PHE A 1 91 ? -7.955 -4.950 18.879 1.00 70.44 91 PHE A CA 1
ATOM 767 C C . PHE A 1 91 ? -7.574 -5.659 20.173 1.00 70.44 91 PHE A C 1
ATOM 769 O O . PHE A 1 91 ? -8.472 -6.025 20.925 1.00 70.44 91 PHE A O 1
ATOM 776 N N . ASP A 1 92 ? -6.281 -5.750 20.489 1.00 75.88 92 ASP A N 1
ATOM 777 C CA . ASP A 1 92 ? -5.850 -6.375 21.747 1.00 75.88 92 ASP A CA 1
ATOM 778 C C . ASP A 1 92 ? -6.392 -5.597 22.953 1.00 75.88 92 ASP A C 1
ATOM 780 O O . ASP A 1 92 ? -6.919 -6.189 23.886 1.00 75.88 92 ASP A O 1
ATOM 784 N N . LYS A 1 93 ? -6.407 -4.257 22.891 1.00 76.12 93 LYS A N 1
ATOM 785 C CA . LYS A 1 93 ? -7.007 -3.433 23.952 1.00 76.12 93 LYS A CA 1
ATOM 786 C C . LYS A 1 93 ? -8.513 -3.617 24.090 1.00 76.12 93 LYS A C 1
ATOM 788 O O . LYS A 1 93 ? -9.014 -3.561 25.207 1.00 76.12 93 LYS A O 1
ATOM 793 N N . ILE A 1 94 ? -9.243 -3.784 22.987 1.00 71.38 94 ILE A N 1
ATOM 794 C CA . ILE A 1 94 ? -10.686 -4.058 23.032 1.00 71.38 94 ILE A CA 1
ATOM 795 C C . ILE A 1 94 ? -10.934 -5.418 23.690 1.00 71.38 94 ILE A C 1
ATOM 797 O O . ILE A 1 94 ? -11.829 -5.528 24.525 1.00 71.38 94 ILE A O 1
ATOM 801 N N . ILE A 1 95 ? -10.122 -6.425 23.358 1.00 76.44 95 ILE A N 1
ATOM 802 C CA . ILE A 1 95 ? -10.197 -7.760 23.961 1.00 76.44 95 ILE A CA 1
ATOM 803 C C . ILE A 1 95 ? -9.862 -7.695 25.456 1.00 76.44 95 ILE A C 1
ATOM 805 O O . ILE A 1 95 ? -10.614 -8.226 26.267 1.00 76.44 95 ILE A O 1
ATOM 809 N N . ASP A 1 96 ? -8.798 -6.990 25.839 1.00 80.25 96 ASP A N 1
ATOM 810 C CA . ASP A 1 96 ? -8.420 -6.808 27.244 1.00 80.25 96 ASP A CA 1
ATOM 811 C C . ASP A 1 96 ? -9.520 -6.097 28.041 1.00 80.25 96 ASP A C 1
ATOM 813 O O . ASP A 1 96 ? -9.851 -6.509 29.153 1.00 80.25 96 ASP A O 1
ATOM 817 N N . LEU A 1 97 ? -10.127 -5.051 27.466 1.00 81.81 97 LEU A N 1
ATOM 818 C CA . LEU A 1 97 ? -11.219 -4.315 28.103 1.00 81.81 97 LEU A CA 1
ATOM 819 C C . LEU A 1 97 ? -12.476 -5.183 28.249 1.00 81.81 97 LEU A C 1
ATOM 821 O O . LEU A 1 97 ? -13.137 -5.133 29.286 1.00 81.81 97 LEU A O 1
ATOM 825 N N . TYR A 1 98 ? -12.787 -5.992 27.232 1.00 85.25 98 TYR A N 1
ATOM 826 C CA . TYR A 1 98 ? -13.887 -6.953 27.275 1.00 85.25 98 TYR A CA 1
ATOM 827 C C . TYR A 1 98 ? -13.664 -7.997 28.374 1.00 85.25 98 TYR A C 1
ATOM 829 O O . TYR A 1 98 ? -14.536 -8.181 29.220 1.00 85.25 98 TYR A O 1
ATOM 837 N N . ASN A 1 99 ? -12.476 -8.605 28.426 1.00 85.88 99 ASN A N 1
ATOM 838 C CA . ASN A 1 99 ? -12.119 -9.598 29.441 1.00 85.88 99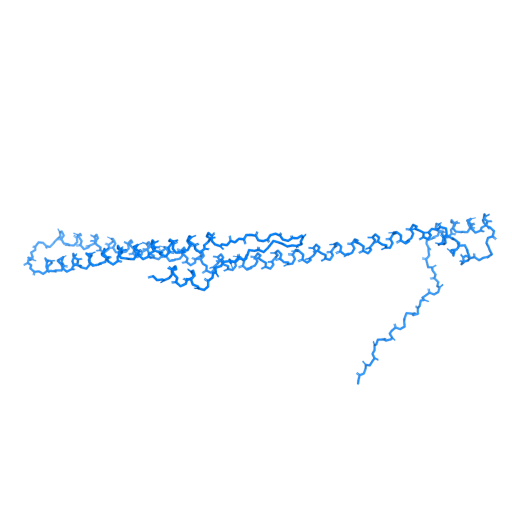 ASN A CA 1
ATOM 839 C C . ASN A 1 99 ? -12.173 -9.002 30.858 1.00 85.88 99 ASN A C 1
ATOM 841 O O . ASN A 1 99 ? -12.637 -9.652 31.795 1.00 85.88 99 ASN A O 1
ATOM 845 N N . LEU A 1 100 ? -11.735 -7.749 31.023 1.00 88.06 100 LEU A N 1
ATOM 846 C CA . LEU A 1 100 ? -11.812 -7.037 32.299 1.00 88.06 100 LEU A CA 1
ATOM 847 C C . LEU A 1 100 ? -13.267 -6.779 32.718 1.00 88.06 100 LEU A C 1
ATOM 849 O O . LEU A 1 100 ? -13.618 -6.961 33.884 1.00 88.06 100 LEU A O 1
ATOM 853 N N . HIS A 1 101 ? -14.119 -6.376 31.773 1.00 85.69 101 HIS A N 1
ATOM 854 C CA . HIS A 1 101 ? -15.541 -6.153 32.027 1.00 85.69 101 HIS A CA 1
ATOM 855 C C . HIS A 1 101 ? -16.271 -7.463 32.359 1.00 85.69 101 HIS A C 1
ATOM 857 O O . HIS A 1 101 ? -17.091 -7.498 33.278 1.00 85.69 101 HIS A O 1
ATOM 863 N N . GLU A 1 102 ? -15.955 -8.550 31.655 1.00 89.94 102 GLU A N 1
ATOM 864 C CA . GLU A 1 102 ? -16.481 -9.888 31.932 1.00 89.94 102 GLU A CA 1
ATOM 865 C C . GLU A 1 102 ? -16.091 -10.352 33.342 1.00 89.94 102 GLU A C 1
ATOM 867 O O . GLU A 1 102 ? -16.967 -10.715 34.129 1.00 89.94 102 GLU A O 1
ATOM 872 N N . ALA A 1 103 ? -14.808 -10.243 33.707 1.00 84.94 103 ALA A N 1
ATOM 873 C CA . ALA A 1 103 ? -14.326 -10.578 35.046 1.00 84.94 103 ALA A CA 1
ATOM 874 C C . ALA A 1 103 ? -15.019 -9.741 36.135 1.00 84.94 103 ALA A C 1
ATOM 876 O O . ALA A 1 103 ? -15.521 -10.292 37.114 1.00 84.94 103 ALA A O 1
ATOM 877 N N . SER A 1 104 ? -15.134 -8.425 35.930 1.00 83.69 104 SER A N 1
ATOM 878 C CA . SER A 1 104 ? -15.827 -7.536 36.868 1.00 83.69 104 SER A CA 1
ATOM 879 C C . SER A 1 104 ? -17.310 -7.886 37.010 1.00 83.69 104 SER A C 1
ATOM 881 O O . SER A 1 104 ? -17.834 -7.875 38.122 1.00 83.69 104 SER A O 1
ATOM 883 N N . THR A 1 105 ? -17.986 -8.231 35.912 1.00 83.38 105 THR A N 1
ATOM 884 C CA . THR A 1 105 ? -19.397 -8.645 35.937 1.00 83.38 105 THR A CA 1
ATOM 885 C C . THR A 1 105 ? -19.566 -9.949 36.714 1.00 83.38 105 THR A C 1
ATOM 887 O O . THR A 1 105 ? -20.479 -10.065 37.532 1.00 83.38 105 THR A O 1
ATOM 890 N N . ILE A 1 106 ? -18.665 -10.916 36.514 1.00 86.75 106 ILE A N 1
ATOM 891 C CA . ILE A 1 106 ? -18.652 -12.180 37.260 1.00 86.75 106 ILE A CA 1
ATOM 892 C C . ILE A 1 106 ? -18.451 -11.928 38.758 1.00 86.75 106 ILE A C 1
ATOM 894 O O . ILE A 1 106 ? -19.158 -12.525 39.570 1.00 86.75 106 ILE A O 1
ATOM 898 N N . ASP A 1 107 ? -17.531 -11.043 39.139 1.00 83.56 107 ASP A N 1
ATOM 899 C CA . ASP A 1 107 ? -17.265 -10.730 40.547 1.00 83.56 107 ASP A CA 1
ATOM 900 C C . ASP A 1 107 ? -18.441 -10.001 41.210 1.00 83.56 107 ASP A C 1
ATOM 902 O O . ASP A 1 107 ? -18.809 -10.328 42.340 1.00 83.56 107 ASP A O 1
ATOM 906 N N . ILE A 1 108 ? -19.104 -9.087 40.492 1.00 80.56 108 ILE A N 1
ATOM 907 C CA . ILE A 1 108 ? -20.346 -8.448 40.952 1.00 80.56 108 ILE A CA 1
ATOM 908 C C . ILE A 1 108 ? -21.443 -9.500 41.147 1.00 80.56 108 ILE A C 1
ATOM 910 O O . ILE A 1 108 ? -22.088 -9.524 42.194 1.00 80.56 108 ILE A O 1
ATOM 914 N N . LEU A 1 109 ? -21.638 -10.405 40.184 1.00 80.50 109 LEU A N 1
ATOM 915 C CA . LEU A 1 109 ? -22.639 -11.472 40.280 1.00 80.50 109 LEU A CA 1
ATOM 916 C C . LEU A 1 109 ? -22.346 -12.444 41.431 1.00 80.50 109 LEU A C 1
ATOM 918 O O . LEU A 1 109 ? -23.276 -12.856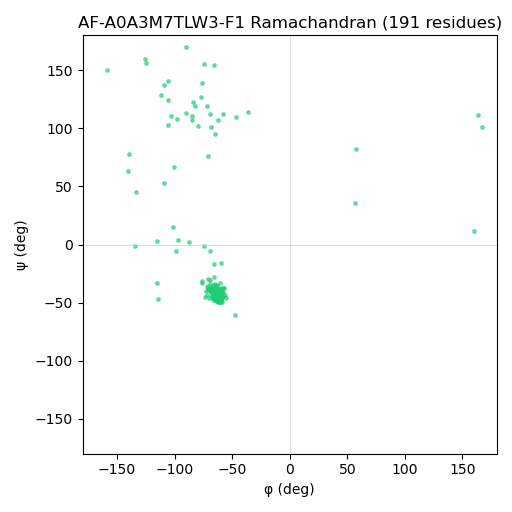 42.126 1.00 80.50 109 LEU A O 1
ATOM 922 N N . LYS A 1 110 ? -21.074 -12.779 41.680 1.00 83.50 110 LYS A N 1
ATOM 923 C CA . LYS A 1 110 ? -20.662 -13.570 42.851 1.00 83.50 110 LYS A CA 1
ATOM 924 C C . LYS A 1 110 ? -20.947 -12.833 44.153 1.00 83.50 110 LYS A C 1
ATOM 926 O O . LYS A 1 110 ? -21.560 -13.420 45.035 1.00 83.50 110 LYS A O 1
ATOM 931 N N . GLY A 1 111 ? -20.577 -11.556 44.253 1.00 79.25 111 GLY A N 1
ATOM 932 C CA . GLY A 1 111 ? -20.848 -10.736 45.435 1.00 79.25 111 GLY A CA 1
ATOM 933 C C . GLY A 1 111 ? -22.345 -10.600 45.719 1.00 79.25 111 GLY A C 1
ATOM 934 O O . GLY A 1 111 ? -22.771 -10.719 46.865 1.00 79.25 111 GLY A O 1
ATOM 935 N N . ILE A 1 112 ? -23.158 -10.440 44.672 1.00 77.69 112 ILE A N 1
ATOM 936 C CA . ILE A 1 112 ? -24.620 -10.450 44.767 1.00 77.69 112 ILE A CA 1
ATOM 937 C C . ILE A 1 112 ? -25.112 -11.811 45.283 1.00 77.69 112 ILE A C 1
ATOM 939 O O . ILE A 1 112 ? -25.880 -11.855 46.240 1.00 77.69 112 ILE A O 1
ATOM 943 N N . ASN A 1 113 ? -24.647 -12.922 44.707 1.00 73.38 113 ASN A N 1
ATOM 944 C CA . ASN A 1 113 ? -25.053 -14.267 45.119 1.00 73.38 113 ASN A CA 1
ATOM 945 C C . ASN A 1 113 ? -24.638 -14.588 46.568 1.00 73.38 113 ASN A C 1
ATOM 947 O O . ASN A 1 113 ? -25.423 -15.140 47.332 1.00 73.38 113 ASN A O 1
ATOM 951 N N . GLU A 1 114 ? -23.437 -14.189 46.987 1.00 75.50 114 GLU A N 1
ATOM 952 C CA . GLU A 1 114 ? -22.964 -14.333 48.369 1.00 75.50 114 GLU A CA 1
ATOM 953 C C . GLU A 1 114 ? -23.765 -13.470 49.351 1.00 75.50 114 GLU A C 1
ATOM 955 O O . GLU A 1 114 ? -24.043 -13.910 50.470 1.00 75.50 114 GLU A O 1
ATOM 960 N N . LYS A 1 115 ? -24.173 -12.262 48.940 1.00 68.25 115 LYS A N 1
ATOM 961 C CA . LYS A 1 115 ? -25.037 -11.387 49.740 1.00 68.25 115 LYS A CA 1
ATOM 962 C C . LYS A 1 115 ? -26.439 -11.989 49.889 1.00 68.25 115 LYS A C 1
ATOM 964 O O . LYS A 1 115 ? -26.911 -12.108 51.015 1.00 68.25 115 LYS A O 1
ATOM 969 N N . TYR A 1 116 ? -27.030 -12.502 48.806 1.00 59.19 116 TYR A N 1
ATOM 970 C CA . TYR A 1 116 ? -28.309 -13.225 48.844 1.00 59.19 116 TYR A CA 1
ATOM 971 C C . TYR A 1 116 ? -28.237 -14.528 49.660 1.00 59.19 116 TYR A C 1
ATOM 973 O O . TYR A 1 116 ? -29.189 -14.872 50.360 1.00 59.19 116 TYR A O 1
ATOM 981 N N . GLN A 1 117 ? -27.112 -15.253 49.631 1.00 59.72 117 GLN A N 1
ATOM 982 C CA . GLN A 1 117 ? -26.928 -16.435 50.480 1.00 59.72 117 GLN A CA 1
ATOM 983 C C . GLN A 1 117 ? -26.762 -16.081 51.964 1.00 59.72 117 GLN A C 1
ATOM 985 O O . GLN A 1 117 ? -27.288 -16.799 52.814 1.00 59.72 117 GLN A O 1
ATOM 990 N N . LYS A 1 118 ? -26.094 -14.967 52.294 1.00 55.84 118 LYS A N 1
ATOM 991 C CA . LYS A 1 118 ? -25.988 -14.476 53.680 1.00 55.84 118 LYS A CA 1
ATOM 992 C C . LYS A 1 118 ? -27.313 -13.919 54.206 1.00 55.84 118 LYS A C 1
ATOM 994 O O . LYS A 1 118 ? -27.669 -14.205 55.350 1.00 55.84 118 LYS A O 1
ATOM 999 N N . GLU A 1 119 ? -28.074 -13.204 53.382 1.00 51.88 119 GLU A N 1
ATOM 1000 C CA . GLU A 1 119 ? -29.399 -12.670 53.736 1.00 51.88 119 GLU A CA 1
ATOM 1001 C C . GLU A 1 119 ? -30.437 -13.786 53.978 1.00 51.88 119 GLU A C 1
ATOM 1003 O O . GLU A 1 119 ? -31.283 -13.650 54.860 1.00 51.88 119 GLU A O 1
ATOM 1008 N N . ASN A 1 120 ? -30.290 -14.959 53.349 1.00 46.91 120 ASN A N 1
ATOM 1009 C CA . ASN A 1 120 ? -31.109 -16.147 53.639 1.00 46.91 120 ASN A CA 1
ATOM 1010 C C . ASN A 1 120 ? -30.766 -16.874 54.960 1.00 46.91 120 ASN A C 1
ATOM 1012 O O . ASN A 1 120 ? -31.432 -17.848 55.309 1.00 46.91 120 ASN A O 1
ATOM 1016 N N . THR A 1 121 ? -29.768 -16.408 55.722 1.00 45.41 121 THR A N 1
ATOM 1017 C CA . THR A 1 121 ? -29.436 -16.944 57.062 1.00 45.41 121 THR A CA 1
ATOM 1018 C C . THR A 1 121 ? -29.645 -15.956 58.208 1.00 45.41 121 THR A C 1
ATOM 1020 O O . THR A 1 121 ? -29.393 -16.304 59.359 1.00 45.41 121 THR A O 1
ATOM 1023 N N . SER A 1 122 ? -30.149 -14.748 57.946 1.00 41.31 122 SER A N 1
ATOM 1024 C CA . SER A 1 122 ? -30.372 -13.759 59.004 1.00 41.31 122 SER A CA 1
ATOM 1025 C C . SER A 1 122 ? -31.686 -13.013 58.812 1.00 41.31 122 SER A C 1
ATOM 1027 O O . SER A 1 122 ? -31.729 -11.851 58.414 1.00 41.31 122 SER A O 1
ATOM 1029 N N . SER A 1 123 ? -32.782 -13.678 59.165 1.00 42.91 123 SER A N 1
ATOM 1030 C CA . SER A 1 123 ? -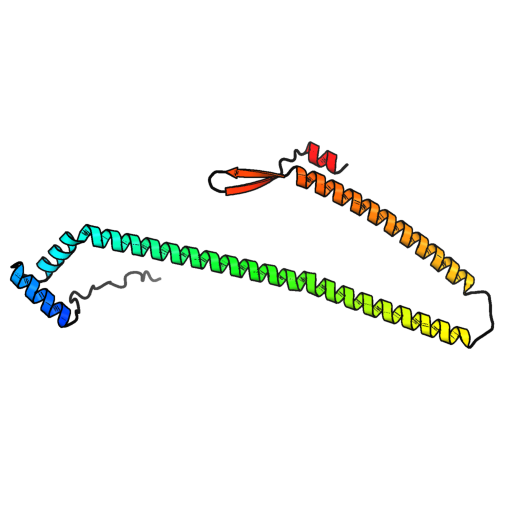34.060 -13.019 59.401 1.00 42.91 123 SER A CA 1
ATOM 1031 C C . SER A 1 123 ? -33.983 -12.163 60.671 1.00 42.91 123 SER A C 1
ATOM 1033 O O . SER A 1 123 ? -34.062 -12.706 61.772 1.00 42.91 123 SER A O 1
ATOM 1035 N N . ALA A 1 124 ? -33.823 -10.847 60.510 1.00 47.69 124 ALA A N 1
ATOM 1036 C CA . ALA A 1 124 ? -34.486 -9.792 61.291 1.00 47.69 124 ALA A CA 1
ATOM 1037 C C . ALA A 1 124 ? -33.807 -8.436 61.035 1.00 47.69 124 ALA A C 1
ATOM 1039 O O . ALA A 1 124 ? -32.760 -8.154 61.614 1.00 47.69 124 ALA A O 1
ATOM 1040 N N . ASN A 1 125 ? -34.412 -7.597 60.188 1.00 39.12 125 ASN A N 1
ATOM 1041 C CA . ASN A 1 125 ? -34.743 -6.191 60.477 1.00 39.12 125 ASN A CA 1
ATOM 1042 C C . ASN A 1 125 ? -35.036 -5.423 59.183 1.00 39.12 125 ASN A C 1
ATOM 1044 O O . ASN A 1 125 ? -34.145 -5.121 58.397 1.00 39.12 125 ASN A O 1
ATOM 1048 N N . ILE A 1 126 ? -36.296 -5.038 59.011 1.00 52.66 126 ILE A N 1
ATOM 1049 C CA . ILE A 1 126 ? -36.721 -4.056 58.013 1.00 52.66 126 ILE A CA 1
ATOM 1050 C C . ILE A 1 126 ? -36.365 -2.652 58.541 1.00 52.66 126 ILE A C 1
ATOM 1052 O O . ILE A 1 126 ? -36.728 -2.314 59.669 1.00 52.66 126 ILE A O 1
ATOM 1056 N N . SER A 1 127 ? -35.635 -1.860 57.739 1.00 59.94 127 SER A N 1
ATOM 1057 C CA . SER A 1 127 ? -35.817 -0.395 57.527 1.00 59.94 127 SER A CA 1
ATOM 1058 C C . SER A 1 127 ? -34.594 0.360 56.953 1.00 59.94 127 SER A C 1
ATOM 1060 O O . SER A 1 127 ? -34.610 1.589 56.902 1.00 59.94 127 SER A O 1
ATOM 1062 N N . LYS A 1 128 ? -33.544 -0.317 56.459 1.00 57.38 128 LYS A N 1
ATOM 1063 C CA . LYS A 1 128 ? -32.468 0.338 55.672 1.00 57.38 128 LYS A CA 1
ATOM 1064 C C . LYS A 1 128 ? -32.374 -0.127 54.216 1.00 57.38 128 LYS A C 1
ATOM 1066 O O . LYS A 1 128 ? -32.108 0.714 53.359 1.00 57.38 128 LYS A O 1
ATOM 1071 N N . ASP A 1 129 ? -32.682 -1.391 53.930 1.00 60.50 129 ASP A N 1
ATOM 1072 C CA . ASP A 1 129 ? -32.589 -1.941 52.570 1.00 60.50 129 ASP A CA 1
ATOM 1073 C C . ASP A 1 129 ? -33.607 -1.330 51.598 1.00 60.50 129 ASP A C 1
ATOM 1075 O O . ASP A 1 129 ? -33.268 -1.072 50.448 1.00 60.50 129 ASP A O 1
ATOM 1079 N N . ASP A 1 130 ? -34.816 -0.985 52.053 1.00 61.97 130 ASP A N 1
ATOM 1080 C CA . ASP A 1 130 ? -35.834 -0.379 51.180 1.00 61.97 130 ASP A CA 1
ATOM 1081 C C . ASP A 1 130 ? -35.406 1.002 50.647 1.00 61.97 130 ASP A C 1
ATOM 1083 O O . ASP A 1 130 ? -35.644 1.329 49.485 1.00 61.97 130 ASP A O 1
ATOM 1087 N N . ILE A 1 131 ? -34.689 1.789 51.459 1.00 68.25 131 ILE A N 1
ATOM 1088 C CA . ILE A 1 131 ? -34.164 3.108 51.063 1.00 68.25 131 ILE A CA 1
ATOM 1089 C C . ILE A 1 131 ? -33.002 2.952 50.072 1.00 68.25 131 ILE A C 1
ATOM 1091 O O . ILE A 1 131 ? -32.848 3.761 49.153 1.00 68.25 131 ILE A O 1
ATOM 1095 N N . GLU A 1 132 ? -32.167 1.928 50.248 1.00 74.88 132 GLU A N 1
ATOM 1096 C CA . GLU A 1 132 ? -31.032 1.649 49.365 1.00 74.88 132 GLU A CA 1
ATOM 1097 C C . GLU A 1 132 ? -31.498 1.089 48.013 1.00 74.88 132 GLU A C 1
ATOM 1099 O O . GLU A 1 132 ? -31.047 1.550 46.963 1.00 74.88 132 GLU A O 1
ATOM 1104 N N . ILE A 1 133 ? -32.504 0.209 48.018 1.00 76.31 133 ILE A N 1
ATOM 1105 C CA . ILE A 1 133 ? -33.181 -0.281 46.811 1.00 76.31 133 ILE A CA 1
ATOM 1106 C C . ILE A 1 133 ? -33.829 0.875 46.039 1.00 76.31 133 ILE A C 1
ATOM 1108 O O . ILE A 1 133 ? -33.758 0.920 44.809 1.00 76.31 133 ILE A O 1
ATOM 1112 N N . GLU A 1 134 ? -34.452 1.829 46.729 1.00 73.88 134 GLU A N 1
ATOM 1113 C CA . GLU A 1 134 ? -35.089 2.975 46.080 1.00 73.88 134 GLU A CA 1
ATOM 1114 C C . GLU A 1 134 ? -34.066 3.948 45.471 1.00 73.88 134 GLU A C 1
ATOM 1116 O O . GLU A 1 134 ? -34.259 4.415 44.345 1.00 73.88 134 GLU A O 1
ATOM 1121 N N . LYS A 1 135 ? -32.917 4.160 46.128 1.00 81.50 135 LYS A N 1
ATOM 1122 C CA . LYS A 1 135 ? -31.785 4.909 45.550 1.00 81.50 135 LYS A CA 1
ATOM 1123 C C . LYS A 1 135 ? -31.226 4.239 44.296 1.00 81.50 135 LYS A C 1
ATOM 1125 O O . LYS A 1 135 ? -31.071 4.912 43.278 1.00 81.50 135 LYS A O 1
ATOM 1130 N N . ILE A 1 136 ? -31.005 2.924 44.335 1.00 82.06 136 ILE A N 1
ATOM 1131 C CA . ILE A 1 136 ? -30.508 2.153 43.183 1.00 82.06 136 ILE A CA 1
ATOM 1132 C C . ILE A 1 136 ? -31.509 2.204 42.018 1.00 82.06 136 ILE A C 1
ATOM 1134 O O . ILE A 1 136 ? -31.118 2.335 40.859 1.00 82.06 136 ILE A O 1
ATOM 1138 N N . LYS A 1 137 ? -32.820 2.164 42.294 1.00 81.88 137 LYS A N 1
ATOM 1139 C CA . LYS A 1 137 ? -33.857 2.323 41.258 1.00 81.88 137 LYS A CA 1
ATOM 1140 C C . LYS A 1 137 ? -33.819 3.702 40.596 1.00 81.88 137 LYS A C 1
ATOM 1142 O O . LYS A 1 137 ? -34.027 3.791 39.386 1.00 81.88 137 LYS A O 1
ATOM 1147 N N . ILE A 1 138 ? -33.567 4.766 41.358 1.00 85.94 138 ILE A N 1
ATOM 1148 C CA . ILE A 1 138 ? -33.434 6.129 40.820 1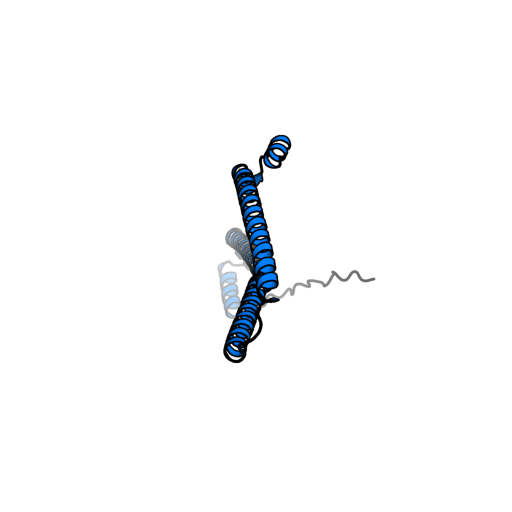.00 85.94 138 ILE A CA 1
ATOM 1149 C C . ILE A 1 138 ? -32.172 6.245 39.959 1.00 85.94 138 ILE A C 1
ATOM 1151 O O . ILE A 1 138 ? -32.236 6.782 38.853 1.00 85.94 138 ILE A O 1
ATOM 1155 N N . GLU A 1 139 ? -31.050 5.699 40.426 1.00 85.50 139 GLU A N 1
ATOM 1156 C CA . GLU A 1 139 ? -29.784 5.712 39.690 1.00 85.50 139 GLU A CA 1
ATOM 1157 C C . GLU A 1 139 ? -29.877 4.922 38.377 1.00 85.50 139 GLU A C 1
ATOM 1159 O O . GLU A 1 139 ? -29.502 5.437 37.327 1.00 85.50 139 GLU A O 1
ATOM 1164 N N . ASN A 1 140 ? -30.509 3.744 38.391 1.00 84.31 140 ASN A N 1
ATOM 1165 C CA . ASN A 1 140 ? -30.765 2.961 37.178 1.00 84.31 140 ASN A CA 1
ATOM 1166 C C . ASN A 1 140 ? -31.666 3.688 36.174 1.00 84.31 140 ASN A C 1
ATOM 1168 O O . ASN A 1 140 ? -31.426 3.613 34.972 1.00 84.31 140 ASN A O 1
ATOM 1172 N N . ARG A 1 141 ? -32.692 4.417 36.635 1.00 87.50 141 ARG A N 1
ATOM 1173 C CA . ARG A 1 141 ? -33.526 5.235 35.736 1.00 87.50 141 ARG A CA 1
ATOM 1174 C C . ARG A 1 141 ? -32.727 6.368 35.103 1.00 87.50 141 ARG A C 1
ATOM 1176 O O . ARG A 1 141 ? -32.911 6.636 33.920 1.00 87.50 141 ARG A O 1
ATOM 1183 N N . LYS A 1 142 ? -31.840 7.004 35.870 1.00 88.94 142 LYS A N 1
ATOM 1184 C CA . LYS A 1 142 ? -30.968 8.066 35.364 1.00 88.94 142 LYS A CA 1
ATOM 1185 C C . LYS A 1 142 ? -29.978 7.525 34.332 1.00 88.94 142 LYS A C 1
ATOM 1187 O O . LYS A 1 142 ? -29.906 8.071 33.241 1.00 88.94 142 LYS A O 1
ATOM 1192 N N . LEU A 1 143 ? -29.309 6.412 34.634 1.00 88.44 143 LEU A N 1
ATOM 1193 C CA . LEU A 1 143 ? -28.402 5.741 33.699 1.00 88.44 143 LEU A CA 1
ATOM 1194 C C . LEU A 1 143 ? -29.118 5.295 32.421 1.00 88.44 143 LEU A C 1
ATOM 1196 O O . LEU A 1 143 ? -28.583 5.461 31.329 1.00 88.44 143 LEU A O 1
ATOM 1200 N N . LEU A 1 144 ? -30.347 4.783 32.536 1.00 87.81 144 LEU A N 1
ATOM 1201 C CA . LEU A 1 144 ? -31.158 4.422 31.374 1.00 87.81 144 LEU A CA 1
ATOM 1202 C C . LEU A 1 144 ? -31.491 5.650 30.516 1.00 87.81 144 LEU A C 1
ATOM 1204 O O . LEU A 1 144 ? -31.411 5.590 29.292 1.00 87.81 144 LEU A O 1
ATOM 1208 N N . GLN A 1 145 ? -31.837 6.772 31.145 1.00 87.69 145 GLN A N 1
ATOM 1209 C CA . GLN A 1 145 ? -32.138 8.013 30.438 1.00 87.69 145 GLN A CA 1
ATOM 1210 C C . GLN A 1 145 ? -30.890 8.616 29.778 1.00 87.69 145 GLN A C 1
ATOM 1212 O O . GLN A 1 145 ? -30.961 9.065 28.636 1.00 87.69 145 GLN A O 1
ATOM 1217 N N . ASP A 1 146 ? -29.740 8.557 30.448 1.00 89.25 146 ASP A N 1
ATOM 1218 C CA . ASP A 1 146 ? -28.451 8.972 29.890 1.00 89.25 146 ASP A CA 1
ATOM 1219 C C . ASP A 1 146 ? -28.044 8.077 28.705 1.00 89.25 146 ASP A C 1
ATOM 1221 O O . ASP A 1 146 ? -27.566 8.581 27.689 1.00 89.25 146 ASP A O 1
ATOM 1225 N N . SER A 1 147 ? -28.309 6.766 28.780 1.00 87.62 147 SER A N 1
ATOM 1226 C CA . SER A 1 147 ? -28.101 5.832 27.665 1.00 87.62 147 SER A CA 1
ATOM 1227 C C . SER A 1 147 ? -28.979 6.175 26.461 1.00 87.62 147 SER A C 1
ATOM 1229 O O . SER A 1 147 ? -28.469 6.276 25.351 1.00 87.62 147 SER A O 1
ATOM 1231 N N . LEU A 1 148 ? -30.276 6.425 26.669 1.00 89.50 148 LEU A N 1
ATOM 1232 C CA . LEU A 1 148 ? -31.199 6.806 25.590 1.00 89.50 148 LEU A CA 1
ATOM 1233 C C . LEU A 1 148 ? -30.810 8.144 24.938 1.00 89.50 148 LEU A C 1
ATOM 1235 O O . LEU A 1 148 ? -30.908 8.306 23.718 1.00 89.50 148 LEU A O 1
ATOM 1239 N N . ASN A 1 149 ? -30.333 9.100 25.738 1.00 90.56 149 ASN A N 1
ATOM 1240 C CA . ASN A 1 149 ? -29.814 10.368 25.229 1.00 90.56 149 ASN A CA 1
ATOM 1241 C C . ASN A 1 149 ? -28.552 10.151 24.383 1.00 90.56 149 ASN A C 1
ATOM 1243 O O . ASN A 1 149 ? -28.435 10.724 23.299 1.00 90.56 149 ASN A O 1
ATOM 1247 N N . ASN A 1 150 ? -27.634 9.296 24.841 1.00 88.44 150 ASN A N 1
ATOM 1248 C CA . ASN A 1 150 ? -26.428 8.953 24.091 1.00 88.44 150 ASN A CA 1
ATOM 1249 C C . ASN A 1 150 ? -26.754 8.247 22.772 1.00 88.44 150 ASN A C 1
ATOM 1251 O O . ASN A 1 150 ? -26.193 8.623 21.746 1.00 88.44 150 ASN A O 1
ATOM 1255 N N . ASP A 1 151 ? -27.698 7.307 22.765 1.00 87.50 151 ASP A N 1
ATOM 1256 C CA . ASP A 1 151 ? -28.137 6.630 21.540 1.00 87.50 151 ASP A CA 1
ATOM 1257 C C . ASP A 1 151 ? -28.711 7.629 20.524 1.00 87.50 151 ASP A C 1
ATOM 1259 O O . ASP A 1 151 ? -28.408 7.561 19.332 1.00 87.50 151 ASP A O 1
ATOM 1263 N N . THR A 1 152 ? -29.464 8.625 20.998 1.00 90.88 152 THR A N 1
ATOM 1264 C CA . THR A 1 152 ? -29.991 9.708 20.151 1.00 90.88 152 THR A CA 1
ATOM 1265 C C . THR A 1 152 ? -28.864 10.566 19.561 1.00 90.88 152 THR A C 1
ATOM 1267 O O . THR A 1 152 ? -28.896 10.933 18.384 1.00 90.88 152 THR A O 1
ATOM 1270 N N . ILE A 1 153 ? -27.832 10.875 20.353 1.00 88.94 153 ILE A N 1
ATOM 1271 C CA . ILE A 1 153 ? -26.649 11.613 19.883 1.00 88.94 153 ILE A CA 1
ATOM 1272 C C . ILE A 1 153 ? -25.893 10.801 18.827 1.00 88.94 153 ILE A C 1
ATOM 1274 O O . ILE A 1 153 ? -25.501 11.354 17.798 1.00 88.94 153 ILE A O 1
ATOM 1278 N N . VAL A 1 154 ? -25.713 9.497 19.052 1.00 88.50 154 VAL A N 1
ATOM 1279 C CA . VAL A 1 154 ? -25.037 8.596 18.109 1.00 88.50 154 VAL A CA 1
ATOM 1280 C C . VAL A 1 154 ? -25.797 8.534 16.786 1.00 88.50 154 VAL A C 1
ATOM 1282 O O . VAL A 1 154 ? -25.185 8.743 15.741 1.00 88.50 154 VAL A O 1
ATOM 1285 N N . GLN A 1 155 ? -27.120 8.359 16.819 1.00 89.31 155 GLN A N 1
ATOM 1286 C CA . GLN A 1 155 ? -27.954 8.354 15.610 1.00 89.31 155 GLN A CA 1
ATOM 1287 C C . GLN A 1 155 ? -27.826 9.664 14.816 1.00 89.31 155 GLN A C 1
ATOM 1289 O O . GLN A 1 155 ? -27.621 9.635 13.600 1.00 89.31 155 GLN A O 1
ATOM 1294 N N . ASN A 1 156 ? -27.852 10.813 15.498 1.00 89.75 156 ASN A N 1
ATOM 1295 C CA . ASN A 1 156 ? 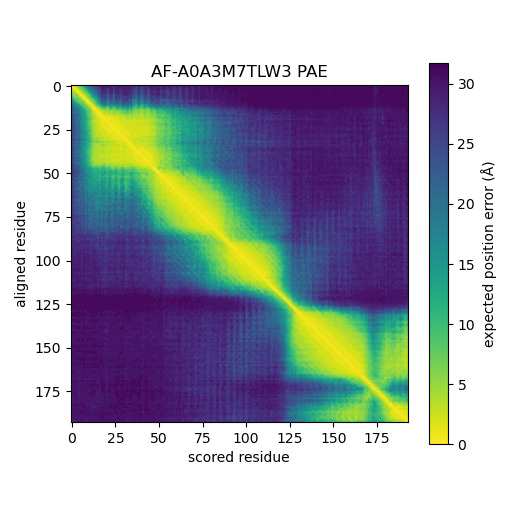-27.651 12.116 14.858 1.00 89.75 156 ASN A CA 1
ATOM 1296 C C . ASN A 1 156 ? -26.260 12.241 14.215 1.00 89.75 156 ASN A C 1
ATOM 1298 O O . ASN A 1 156 ? -26.122 12.779 13.114 1.00 89.75 156 ASN A O 1
ATOM 1302 N N . LEU A 1 157 ? -25.209 11.746 14.874 1.00 87.19 157 LEU A N 1
ATOM 1303 C CA . LEU A 1 157 ? -23.849 11.773 14.329 1.00 87.19 157 LEU A CA 1
ATOM 1304 C C . LEU A 1 157 ? -23.696 10.845 13.119 1.00 87.19 157 LEU A C 1
ATOM 1306 O O . LEU A 1 157 ? -23.063 11.228 12.132 1.00 87.19 157 LEU A O 1
ATOM 1310 N N . GLU A 1 158 ? -24.288 9.654 13.157 1.00 86.19 158 GLU A N 1
ATOM 1311 C CA . GLU A 1 158 ? -24.285 8.719 12.029 1.00 86.19 158 GLU A CA 1
ATOM 1312 C C . GLU A 1 158 ? -24.985 9.306 10.801 1.00 86.19 158 GLU A C 1
ATOM 1314 O O . GLU A 1 158 ? -24.478 9.185 9.679 1.00 86.19 158 GLU A O 1
ATOM 1319 N N . GLU A 1 159 ? -26.102 10.009 10.999 1.00 87.12 159 GLU A N 1
ATOM 1320 C CA . GLU A 1 159 ? -26.797 10.703 9.919 1.00 87.12 159 GLU A CA 1
ATOM 1321 C C . GLU A 1 159 ? -25.941 11.824 9.312 1.00 87.12 159 GLU A C 1
ATOM 1323 O O . GLU A 1 159 ? -25.787 11.885 8.084 1.00 87.12 159 GLU A O 1
ATOM 1328 N N . LYS A 1 160 ? -25.293 12.646 10.149 1.00 83.69 160 LYS A N 1
ATOM 1329 C CA . LYS A 1 160 ? -24.352 13.688 9.696 1.00 83.69 160 LYS A CA 1
ATOM 1330 C C . LYS A 1 160 ? -23.182 13.087 8.907 1.00 83.69 160 LYS A C 1
ATOM 1332 O O . LYS A 1 160 ? -22.837 13.582 7.831 1.00 83.69 160 LYS A O 1
ATOM 1337 N N . ILE A 1 161 ? -22.617 11.965 9.362 1.00 83.56 161 ILE A N 1
ATOM 1338 C CA . ILE A 1 161 ? -21.552 11.240 8.647 1.00 83.56 161 ILE A CA 1
ATOM 1339 C C . ILE A 1 161 ? -22.048 10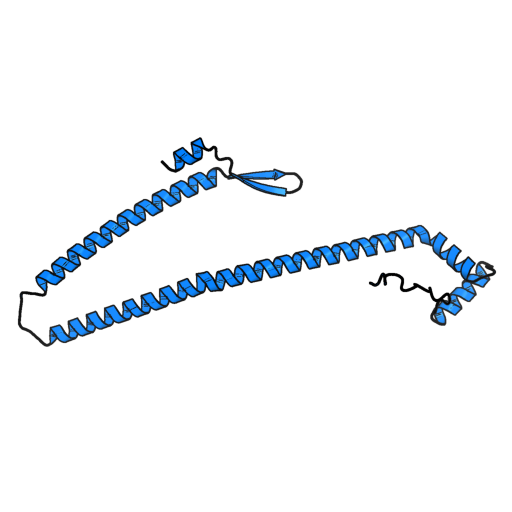.708 7.298 1.00 83.56 161 ILE A C 1
ATOM 1341 O O . ILE A 1 161 ? -21.326 10.796 6.300 1.00 83.56 161 ILE A O 1
ATOM 1345 N N . ARG A 1 162 ? -23.264 10.155 7.239 1.00 83.00 162 ARG A N 1
ATOM 1346 C CA . ARG A 1 162 ? -23.864 9.657 5.993 1.00 83.00 162 ARG A CA 1
ATOM 1347 C C . ARG A 1 162 ? -24.026 10.782 4.972 1.00 83.00 162 ARG A C 1
ATOM 1349 O O . ARG A 1 162 ? -23.660 10.599 3.810 1.00 83.00 162 ARG A O 1
ATOM 1356 N N . LEU A 1 163 ? -24.514 11.943 5.411 1.00 81.94 163 LEU A N 1
ATOM 1357 C CA . LEU A 1 163 ? -24.644 13.131 4.568 1.00 81.94 163 LEU A CA 1
ATOM 1358 C C . LEU A 1 163 ? -23.284 13.570 4.027 1.00 81.94 163 LEU A C 1
ATOM 1360 O O . LEU A 1 163 ? -23.142 13.728 2.817 1.00 81.94 163 LEU A O 1
ATOM 1364 N N . ILE A 1 164 ? -22.262 13.655 4.879 1.00 80.56 164 ILE A N 1
ATOM 1365 C CA . ILE A 1 164 ? -20.897 14.005 4.467 1.00 80.56 164 ILE A CA 1
ATOM 1366 C C . ILE A 1 164 ? -20.363 13.016 3.426 1.00 80.56 164 ILE A C 1
ATOM 1368 O O . ILE A 1 164 ? -19.911 13.436 2.363 1.00 80.56 164 ILE A O 1
ATOM 1372 N N . LYS A 1 165 ? -20.472 11.704 3.679 1.00 76.12 165 LYS A N 1
ATOM 1373 C CA . LYS A 1 165 ? -20.018 10.651 2.751 1.00 76.12 165 LYS A CA 1
ATOM 1374 C C . LYS A 1 165 ? -20.693 10.742 1.381 1.00 76.12 165 LYS A C 1
ATOM 1376 O O . LYS A 1 165 ? -20.025 10.535 0.375 1.00 76.12 165 LYS A O 1
ATOM 1381 N N . SER A 1 166 ? -21.980 11.091 1.333 1.00 75.94 166 SER A N 1
ATOM 1382 C CA . SER A 1 166 ? -22.721 11.245 0.072 1.00 75.94 166 SER A CA 1
ATOM 1383 C C . SER A 1 166 ? -22.229 12.404 -0.808 1.00 75.94 166 SER A C 1
ATOM 1385 O O . SER A 1 166 ? -22.526 12.430 -1.997 1.00 75.94 166 SER A O 1
ATOM 1387 N N . ARG A 1 167 ? -21.462 13.349 -0.246 1.00 74.81 167 ARG A N 1
ATOM 1388 C CA . ARG A 1 167 ? -20.911 14.519 -0.954 1.00 74.81 167 ARG A CA 1
ATOM 1389 C C . ARG A 1 167 ? -19.467 14.324 -1.435 1.00 74.81 167 ARG A C 1
ATOM 1391 O O . ARG A 1 167 ? -18.862 15.258 -1.964 1.00 74.81 167 ARG A O 1
ATOM 1398 N N . PHE A 1 168 ? -18.895 13.135 -1.241 1.00 69.62 168 PHE A N 1
ATOM 1399 C CA . PHE A 1 168 ? -17.611 12.772 -1.837 1.00 69.62 168 PHE A CA 1
ATOM 1400 C C . PHE A 1 168 ? -17.830 12.262 -3.257 1.00 69.62 168 PHE A C 1
ATOM 1402 O O . PHE A 1 168 ? -18.525 11.270 -3.469 1.00 69.62 168 PHE A O 1
ATOM 1409 N N . GLU A 1 169 ? -17.189 12.910 -4.223 1.00 63.97 169 GLU A N 1
ATOM 1410 C CA . GLU A 1 169 ? -17.192 12.470 -5.614 1.00 63.97 169 GLU A CA 1
ATOM 1411 C C . GLU A 1 169 ? -15.832 11.859 -5.962 1.00 63.97 169 GLU A C 1
ATOM 1413 O O . GLU A 1 169 ? -14.767 12.333 -5.550 1.00 63.97 169 GLU A O 1
ATOM 1418 N N . LEU A 1 170 ? -15.864 10.776 -6.737 1.00 59.56 170 LEU A N 1
ATOM 1419 C CA . LEU A 1 170 ? -14.660 10.131 -7.241 1.00 59.56 170 LEU A CA 1
ATOM 1420 C C . LEU A 1 170 ? -14.235 10.847 -8.524 1.00 59.56 170 LEU A C 1
ATOM 1422 O O . LEU A 1 170 ? -14.853 10.673 -9.574 1.00 59.56 170 LEU A O 1
ATOM 1426 N N . LYS A 1 171 ? -13.161 11.635 -8.460 1.00 57.94 171 LYS A N 1
ATOM 1427 C CA . LYS A 1 171 ? -12.532 12.191 -9.658 1.00 57.94 171 LYS A CA 1
ATOM 1428 C C . LYS A 1 171 ? -11.554 11.173 -10.228 1.00 57.94 171 LYS A C 1
ATOM 1430 O O . LYS A 1 171 ? -10.505 10.894 -9.647 1.00 57.94 171 LYS A O 1
ATOM 1435 N N . SER A 1 172 ? -11.887 10.615 -11.389 1.00 54.31 172 SER A N 1
ATOM 1436 C CA . SER A 1 172 ? -10.944 9.831 -12.189 1.00 54.31 172 SER A CA 1
ATOM 1437 C C . SER A 1 172 ? -10.339 10.700 -13.289 1.00 54.31 172 SER A C 1
ATOM 1439 O O . SER A 1 172 ? -11.020 11.037 -14.258 1.00 54.31 172 SER A O 1
ATOM 1441 N N . GLY A 1 173 ? -9.063 11.052 -13.149 1.00 56.50 173 GLY A N 1
ATOM 1442 C CA . GLY A 1 173 ? -8.246 11.575 -14.244 1.00 56.50 173 GLY A CA 1
ATOM 1443 C C . GLY A 1 173 ? -7.524 10.445 -14.986 1.00 56.50 173 GLY A C 1
ATOM 1444 O O . GLY A 1 173 ? -7.466 9.315 -14.504 1.00 56.50 173 GLY A O 1
ATOM 1445 N N . ALA A 1 174 ? -6.915 10.754 -16.135 1.00 57.72 174 ALA A N 1
ATOM 1446 C CA . ALA A 1 174 ? -6.202 9.778 -16.973 1.00 57.72 174 ALA A CA 1
ATOM 1447 C C . ALA A 1 174 ? -5.022 9.064 -16.270 1.00 57.72 174 ALA A C 1
ATOM 1449 O O . ALA A 1 174 ? -4.571 8.028 -16.749 1.00 57.72 174 ALA A O 1
ATOM 1450 N N . PHE A 1 175 ? -4.541 9.584 -15.131 1.00 53.72 175 PHE A N 1
ATOM 1451 C CA . PHE A 1 175 ? -3.374 9.050 -14.414 1.00 53.72 175 PHE A CA 1
ATOM 1452 C C . PHE A 1 175 ? -3.552 8.908 -12.888 1.00 53.72 175 PHE A C 1
ATOM 1454 O O . PHE A 1 175 ? -2.643 8.418 -12.221 1.00 53.72 175 PHE A O 1
ATOM 1461 N N . SER A 1 176 ? -4.699 9.287 -12.306 1.00 51.47 176 SER A N 1
ATOM 1462 C CA . SER A 1 176 ? -4.997 9.015 -10.890 1.00 51.47 176 SER A CA 1
ATOM 1463 C C . SER A 1 176 ? -6.501 9.060 -10.589 1.00 51.47 176 SER A C 1
ATOM 1465 O O . SER A 1 176 ? -7.267 9.778 -11.233 1.00 51.47 176 SER A O 1
ATOM 1467 N N . LYS A 1 177 ? -6.924 8.269 -9.596 1.00 57.94 177 LYS A N 1
ATOM 1468 C CA . LYS A 1 177 ? -8.251 8.354 -8.973 1.00 57.94 177 LYS A CA 1
ATOM 1469 C C . LYS A 1 177 ? -8.079 9.050 -7.623 1.00 57.94 177 LYS A C 1
ATOM 1471 O O . LYS A 1 177 ? -7.461 8.467 -6.732 1.00 57.94 177 LYS A O 1
ATOM 1476 N N . SER A 1 178 ? -8.582 10.272 -7.473 1.00 62.25 178 SER A N 1
ATOM 1477 C CA . SER A 1 178 ? -8.659 10.966 -6.183 1.00 62.25 178 SER A CA 1
ATOM 1478 C C . SER A 1 178 ? -10.117 11.055 -5.731 1.00 62.25 178 SER A C 1
ATOM 1480 O O . SER A 1 178 ? -11.022 11.302 -6.527 1.00 62.25 178 SER A O 1
ATOM 1482 N N . TYR A 1 179 ? -10.358 10.811 -4.444 1.00 60.50 179 TYR A N 1
ATOM 1483 C CA . TYR A 1 179 ? -11.633 11.129 -3.806 1.00 60.50 179 TYR A CA 1
ATOM 1484 C C . TYR A 1 179 ? -11.527 12.547 -3.259 1.00 60.50 179 TYR A C 1
ATOM 1486 O O . TYR A 1 179 ? -10.742 12.794 -2.343 1.00 60.50 179 TYR A O 1
ATOM 1494 N N . GLU A 1 180 ? -12.288 13.474 -3.829 1.00 64.31 180 GLU A N 1
ATOM 1495 C CA . GLU A 1 180 ? -12.352 14.855 -3.354 1.00 64.31 180 GLU A CA 1
ATOM 1496 C C . GLU A 1 180 ? -13.743 15.105 -2.765 1.00 64.31 180 GLU A C 1
ATOM 1498 O O . GLU A 1 180 ? -14.765 14.815 -3.389 1.00 64.31 180 GLU A O 1
ATOM 1503 N N . ALA A 1 181 ? -13.788 15.631 -1.540 1.00 63.38 181 ALA A N 1
ATOM 1504 C CA . ALA A 1 181 ? -15.031 16.117 -0.956 1.00 63.38 181 ALA A CA 1
ATOM 1505 C C . ALA A 1 181 ? -15.421 17.412 -1.670 1.00 63.38 181 ALA A C 1
ATOM 1507 O O . ALA A 1 181 ? -14.679 18.393 -1.600 1.00 63.38 181 ALA A O 1
ATOM 1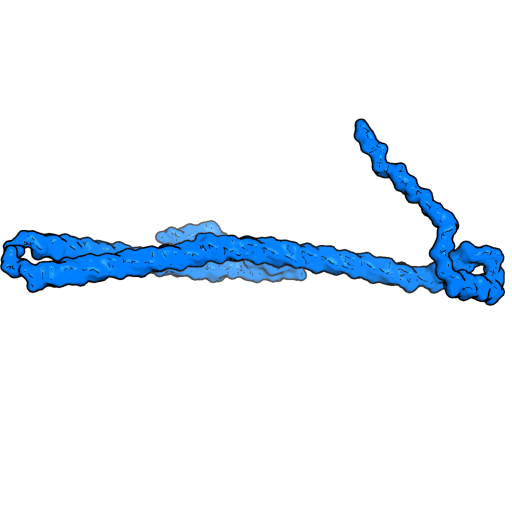508 N N . LYS A 1 182 ? -16.582 17.448 -2.326 1.00 66.75 182 LYS A N 1
ATOM 1509 C CA . LYS A 1 182 ? -17.133 18.690 -2.878 1.00 66.75 182 LYS A CA 1
ATOM 1510 C C . LYS A 1 182 ? -18.214 19.209 -1.932 1.00 66.75 182 LYS A C 1
ATOM 1512 O O . LYS A 1 182 ? -19.397 19.192 -2.248 1.00 66.75 182 LYS A O 1
ATOM 1517 N N . ILE A 1 183 ? -17.787 19.619 -0.740 1.00 68.50 183 ILE A N 1
ATOM 1518 C CA . ILE A 1 183 ? -18.643 20.248 0.274 1.00 68.50 183 ILE A CA 1
ATOM 1519 C C . ILE A 1 183 ? -18.320 21.741 0.305 1.00 68.50 183 ILE A C 1
ATOM 1521 O O . ILE A 1 183 ? -17.161 22.121 0.476 1.00 68.50 183 ILE A O 1
ATOM 1525 N N . SER A 1 184 ? -19.333 22.588 0.111 1.00 74.31 184 SER A N 1
ATOM 1526 C CA . SER A 1 184 ? -19.191 24.028 0.334 1.00 74.31 184 SER A CA 1
ATOM 1527 C C . SER A 1 184 ? -19.164 24.333 1.839 1.00 74.31 184 SER A C 1
ATOM 1529 O O . SER A 1 184 ? -19.684 23.561 2.643 1.00 74.31 184 SER A O 1
ATOM 1531 N N . ILE A 1 185 ? -18.563 25.459 2.237 1.00 73.81 185 ILE A N 1
ATOM 1532 C CA . ILE A 1 185 ? -18.516 25.872 3.652 1.00 73.81 185 ILE A CA 1
ATOM 1533 C C . ILE A 1 185 ? -19.938 26.035 4.212 1.00 73.81 185 ILE A C 1
ATOM 1535 O O . ILE A 1 185 ? -20.204 25.586 5.321 1.00 73.81 185 ILE A O 1
ATOM 1539 N N . SER A 1 186 ? -20.871 26.569 3.417 1.00 76.00 186 SER A N 1
ATOM 1540 C CA . SER A 1 186 ? -22.279 26.692 3.809 1.00 76.00 186 SER A CA 1
ATOM 1541 C C . SER A 1 186 ? -22.965 25.337 3.999 1.00 76.00 186 SER A C 1
ATOM 1543 O O . SER A 1 186 ? -23.660 25.150 4.990 1.00 76.00 186 SER A O 1
ATOM 1545 N N . ASP A 1 187 ? -22.722 24.363 3.111 1.00 72.19 187 ASP A N 1
ATOM 1546 C CA . ASP A 1 187 ? -23.287 23.014 3.268 1.00 72.19 187 ASP A CA 1
ATOM 1547 C C . ASP A 1 187 ? -22.724 22.306 4.506 1.00 72.19 187 ASP A C 1
ATOM 1549 O O . ASP A 1 187 ? -23.430 21.555 5.175 1.00 72.19 187 ASP A O 1
ATOM 1553 N N . PHE A 1 188 ? -21.446 22.532 4.821 1.00 77.69 188 PHE A N 1
ATOM 1554 C CA . PHE A 1 188 ? -20.834 22.005 6.036 1.00 77.69 188 PHE A CA 1
ATOM 1555 C C . PHE A 1 188 ? -21.489 22.609 7.283 1.00 77.69 188 PHE A C 1
ATOM 1557 O O . PHE A 1 188 ? -21.889 21.872 8.181 1.00 77.69 188 PHE A O 1
ATOM 1564 N N . GLU A 1 189 ? -21.644 23.932 7.324 1.00 78.25 189 GLU A N 1
ATOM 1565 C CA . GLU A 1 189 ? -22.301 24.619 8.438 1.00 78.25 189 GLU A CA 1
ATOM 1566 C C . GLU A 1 189 ? -23.753 24.156 8.627 1.00 78.25 189 GLU A C 1
ATOM 1568 O O . GLU A 1 189 ? -24.182 23.963 9.763 1.00 78.25 189 GLU A O 1
ATOM 1573 N N . ASP A 1 190 ? -24.490 23.895 7.546 1.00 78.25 190 ASP A N 1
ATOM 1574 C CA . ASP A 1 190 ? -25.871 23.409 7.621 1.00 78.25 190 ASP A CA 1
ATOM 1575 C C . ASP A 1 190 ? -25.989 21.954 8.110 1.00 78.25 190 ASP A C 1
ATOM 1577 O O . ASP A 1 190 ? -26.960 21.622 8.785 1.00 78.25 190 ASP A O 1
ATOM 1581 N N . ILE A 1 191 ? -24.998 21.091 7.852 1.00 76.81 191 ILE A N 1
ATOM 1582 C CA . ILE A 1 191 ? -24.962 19.717 8.396 1.00 76.81 191 ILE A CA 1
ATOM 1583 C C . ILE A 1 191 ? -24.714 19.720 9.914 1.00 76.81 191 ILE A C 1
ATOM 1585 O O . ILE A 1 191 ? -25.156 18.813 10.624 1.00 76.81 191 ILE A O 1
ATOM 1589 N N . PHE A 1 192 ? -23.979 20.711 10.426 1.00 74.50 192 PHE A N 1
ATOM 1590 C CA . PHE A 1 192 ? -23.561 20.760 11.829 1.00 74.50 192 PHE A CA 1
ATOM 1591 C C . PHE A 1 192 ? -24.413 21.656 12.736 1.00 74.50 192 PHE A C 1
ATOM 1593 O O . PHE A 1 192 ? -24.219 21.577 13.951 1.00 74.50 192 PHE A O 1
ATOM 1600 N N . LYS A 1 193 ? -25.380 22.404 12.192 1.00 73.56 193 LYS A N 1
ATOM 1601 C CA . LYS A 1 193 ? -26.496 22.969 12.974 1.00 73.56 193 LYS A CA 1
ATOM 1602 C C . LYS A 1 193 ? -27.329 21.870 13.651 1.00 73.56 193 LYS A C 1
ATOM 1604 O O . LYS A 1 193 ? -28.003 22.225 14.637 1.00 73.56 193 LYS A O 1
#

Foldseek 3Di:
DDPDPDPDPPPPPDDDDDPVVVVVLVVQCVVVVPPDSVVVVVVVCVVCVVVVVVVVVVVVVVVVVVVVVVVVVVVVVVVVVVVVVVCVPPVVVVVVVVVVVVVVVVVVVVVVVVVVVVVVVDDDDDDDVVVVVVVVVVVVVVVVVVVVVVVVVVVLVVVLVVVQVVQWDFDDDPPDTDTDRPADPVNNVVSVD

Sequence (193 aa):
MNNNFNKSFEKDKNLKISEEVHSKLTNLKKQFRFSTFDSLILYLLNEKKSDIEQYFEMKIKENVLIKIENNINDRIDSIQKRLSKFGTLYFDKIIDLYNLHEASTIDILKGINEKYQKENTSSANISKDDIEIEKIKIENRKLLQDSLNNDTIVQNLEEKIRLIKSRFELKSGAFSKSYEAKISISDFEDIFK

Mean predicted aligned error: 21.34 Å

Secondary structure (DSSP, 8-state):
------------SS----HHHHHHHHHHHHHTT-SSHHHHHHHHHHHTHHHHHHHHHHHHHHHHHHHHHHHHHHHHHHHHHHHHHHIIIIIHHHHHHHHHHHHHHHHHHHHHHHHHHHHTT-----SSHHHHHHHHHHHHHHHHHHHHHHHHHHHHHHHHHHHHHHTEEEEE-SS-EEEEE---HHHHHHHH-

Radius of gyration: 40.99 Å; Cα contacts (8 Å, |Δi|>4): 42; chains: 1; bounding box: 81×49×105 Å